Protein AF-A0A920A4L7-F1 (afdb_monomer)

Solvent-accessible surface area (backbone atoms only — not comparable to full-atom values): 12243 Å² total; per-residue (Å²): 136,90,78,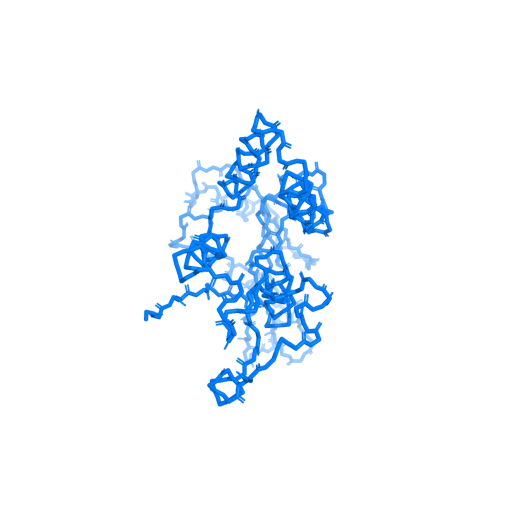86,73,72,91,67,88,44,73,64,62,49,53,52,51,49,52,52,48,27,39,62,50,22,40,82,87,72,52,72,71,58,39,76,70,38,88,64,81,54,69,50,35,78,71,60,29,22,53,36,64,57,66,62,72,37,56,73,66,61,52,49,49,37,50,51,53,54,49,45,46,70,75,75,37,62,72,55,51,52,51,52,33,48,52,52,17,48,52,27,46,77,70,69,37,54,72,60,14,50,52,29,46,54,38,43,52,53,53,50,53,60,49,53,77,68,52,82,51,100,51,79,39,35,32,35,40,33,40,67,48,50,87,80,49,22,35,39,40,37,40,35,27,50,71,44,34,82,67,44,75,48,77,47,81,40,97,50,74,44,63,91,40,54,50,60,54,52,49,53,54,52,50,66,68,51,75,85,55,94,82,76,56,67,37,77,45,65,75,57,93,62,85,65,62,70,62,57,60,40,56,52,50,26,66,78,63,77,47,90,90

pLDDT: mean 79.27, std 13.18, range [36.59, 95.38]

Sequence (213 aa):
MKISIGPYTNARLVRDQIKELQKIFRLRNCSNSTFSNRSRPCIEYQMKRCSAPCVNLISKSDYAEDISAAQRYLTSEKKHIKKILKEKMQRHSELLQFEEADRYKKRLDSIISLEDEASINIHPLDIDIWHGSFEHKTGLAKISVRDGKVRSTKTYLIDSDASSEIDSVFRRAIFHNYLHKSQIPSKILIANKISEKKNYFKKHLKKIFKKKI

Secondary structure (DSSP, 8-state):
--------S-HHHHHHHHHHHHHHTT---S-HHHHHT-SS--HHHHTTS---GGGTSS-HHHHHHHHHHHHHHHTT-HHHHHHHHHHHHHHHHHTT-HHHHHHHHHHHHHHHHHHHHT---SS---EEEEEEE-SSSEEEEEEEEETTEEEEEEEEEESS--TT-HHHHHHHHHHHHHTT-S---SEEEE-S---S-HHHHHHHHHHHHSS--

Nearest PDB structures (foldseek):
  2nrx-assembly2_B  TM=7.009E-01  e=1.177E-02  Thermotoga maritima
  2nrz-assembly2_B  TM=5.440E-01  e=1.771E-02  Thermotoga maritima
  2nrx-assembly1_A  TM=5.596E-01  e=2.237E-02  Thermotoga maritima
  8wwc-assembly1_C  TM=3.570E-01  e=1.402E-02  synthetic construct
  5ovn-assembly1_B  TM=4.091E-01  e=5.226E-01  Feline immunodeficiency virus

Mean predicted aligned error: 14.88 Å

Radius of gyration: 24.19 Å; Cα contacts (8 Å, |Δi|>4): 244; chains: 1; bounding box: 51×39×60 Å

Structure (mmCIF, N/CA/C/O backbone):
data_AF-A0A920A4L7-F1
#
_entry.id   AF-A0A920A4L7-F1
#
loop_
_atom_site.group_PDB
_atom_site.id
_atom_site.type_symbol
_atom_site.label_atom_id
_atom_site.label_alt_id
_atom_site.label_comp_id
_atom_site.label_asym_id
_atom_site.label_entity_id
_atom_site.label_seq_id
_atom_site.pdbx_PDB_ins_code
_atom_site.Cartn_x
_atom_site.Cartn_y
_atom_site.Cartn_z
_atom_site.occupancy
_atom_site.B_iso_or_equiv
_atom_site.auth_seq_id
_atom_site.auth_comp_id
_atom_site.auth_asym_id
_atom_site.auth_atom_id
_atom_site.pdbx_PDB_model_num
ATOM 1 N N . MET A 1 1 ? -14.828 -14.031 -3.197 1.00 36.59 1 MET A N 1
ATOM 2 C CA . MET A 1 1 ? -14.543 -12.957 -4.175 1.00 36.59 1 MET A CA 1
ATOM 3 C C . MET A 1 1 ? -13.030 -12.873 -4.375 1.00 36.59 1 MET A C 1
ATOM 5 O O . MET A 1 1 ? -12.325 -12.628 -3.404 1.00 36.59 1 MET A O 1
ATOM 9 N N . LYS A 1 2 ? -12.511 -13.193 -5.569 1.00 37.19 2 LYS A N 1
ATOM 10 C CA . LYS A 1 2 ? -11.067 -13.169 -5.882 1.00 37.19 2 LYS A CA 1
ATOM 11 C C . LYS A 1 2 ? -10.724 -11.776 -6.415 1.00 37.19 2 LYS A C 1
ATOM 13 O O . LYS A 1 2 ? -11.109 -11.439 -7.527 1.00 37.19 2 LYS A O 1
ATOM 18 N N . ILE A 1 3 ? -10.056 -10.958 -5.608 1.00 49.06 3 ILE A N 1
ATOM 19 C CA . ILE A 1 3 ? -9.563 -9.643 -6.034 1.00 49.06 3 ILE A CA 1
ATOM 20 C C . ILE A 1 3 ? -8.150 -9.851 -6.577 1.00 49.06 3 ILE A C 1
ATOM 22 O O . ILE A 1 3 ? -7.275 -10.322 -5.852 1.00 49.06 3 ILE A O 1
ATOM 26 N N . SER A 1 4 ? -7.938 -9.542 -7.857 1.00 47.41 4 SER A N 1
ATOM 27 C CA . SER A 1 4 ? -6.610 -9.585 -8.470 1.00 47.41 4 SER A CA 1
ATOM 28 C C . SER A 1 4 ? -5.890 -8.278 -8.172 1.00 47.41 4 SER A C 1
ATOM 30 O O . SER A 1 4 ? -6.160 -7.249 -8.789 1.00 47.41 4 SER A O 1
ATOM 32 N N . ILE A 1 5 ? -4.995 -8.313 -7.193 1.00 59.28 5 I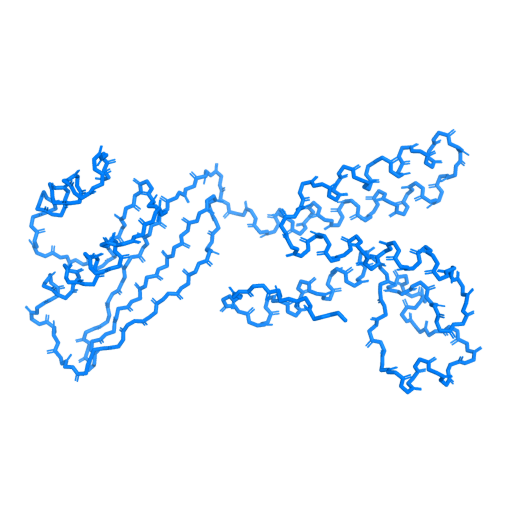LE A N 1
ATOM 33 C CA . ILE A 1 5 ? -4.175 -7.169 -6.813 1.00 59.28 5 ILE A CA 1
ATOM 34 C C . ILE A 1 5 ? -2.908 -7.240 -7.680 1.00 59.28 5 ILE A C 1
ATOM 36 O O . ILE A 1 5 ? -2.243 -8.272 -7.679 1.00 59.28 5 ILE A O 1
ATOM 40 N N . GLY A 1 6 ? -2.685 -6.203 -8.500 1.00 55.50 6 GLY A N 1
ATOM 41 C CA . GLY A 1 6 ? -1.925 -6.225 -9.765 1.00 55.50 6 GLY A CA 1
ATOM 42 C C . GLY A 1 6 ? -0.458 -6.704 -9.745 1.00 55.50 6 GLY A C 1
ATOM 43 O O . GLY A 1 6 ? 0.050 -7.164 -8.728 1.00 55.50 6 GLY A O 1
ATOM 44 N N . PRO A 1 7 ? 0.261 -6.612 -10.885 1.00 50.62 7 PRO A N 1
ATOM 45 C CA . PRO A 1 7 ? 1.624 -7.124 -11.004 1.00 50.62 7 PRO A CA 1
ATOM 46 C C . PRO A 1 7 ? 2.591 -6.269 -10.181 1.00 50.62 7 PRO A C 1
ATOM 48 O O . PRO A 1 7 ? 3.070 -5.224 -10.620 1.00 50.62 7 PRO A O 1
ATOM 51 N N . TYR A 1 8 ? 2.869 -6.715 -8.964 1.00 57.41 8 TYR A N 1
ATOM 52 C CA . TYR A 1 8 ? 3.854 -6.094 -8.098 1.00 57.41 8 TYR A CA 1
ATOM 53 C C . TYR A 1 8 ? 5.264 -6.543 -8.470 1.00 57.41 8 TYR A C 1
ATOM 55 O O . TYR A 1 8 ? 5.531 -7.729 -8.641 1.00 57.41 8 TYR A O 1
ATOM 63 N N . THR A 1 9 ? 6.189 -5.588 -8.542 1.00 49.50 9 THR A N 1
ATOM 64 C CA . THR A 1 9 ? 7.596 -5.837 -8.891 1.00 49.50 9 THR A CA 1
ATOM 65 C C . THR A 1 9 ? 8.370 -6.575 -7.798 1.00 49.50 9 THR A C 1
ATOM 67 O O . THR A 1 9 ? 9.418 -7.148 -8.078 1.00 49.50 9 THR A O 1
ATOM 70 N N . ASN A 1 10 ? 7.876 -6.567 -6.554 1.00 61.69 10 ASN A N 1
ATOM 71 C CA . ASN A 1 10 ? 8.540 -7.181 -5.410 1.00 61.69 10 ASN A CA 1
ATOM 72 C C . ASN A 1 10 ? 7.518 -7.733 -4.403 1.00 61.69 10 ASN A C 1
ATOM 74 O O . ASN A 1 10 ? 6.824 -6.976 -3.724 1.00 61.69 10 ASN A O 1
ATOM 78 N N . ALA A 1 11 ? 7.472 -9.058 -4.251 1.00 68.88 11 ALA A N 1
ATOM 79 C CA . ALA A 1 11 ? 6.551 -9.739 -3.340 1.00 68.88 11 ALA A CA 1
ATOM 80 C C . ALA A 1 11 ? 6.774 -9.412 -1.849 1.00 68.88 11 ALA A C 1
ATOM 82 O O . ALA A 1 11 ? 5.856 -9.583 -1.045 1.00 68.88 11 ALA A O 1
ATOM 83 N N . ARG A 1 12 ? 7.977 -8.975 -1.453 1.00 67.00 12 ARG A N 1
ATOM 84 C CA . ARG A 1 12 ? 8.284 -8.550 -0.078 1.00 67.00 12 ARG A CA 1
ATOM 85 C C . ARG A 1 12 ? 7.623 -7.212 0.231 1.00 67.00 12 ARG A C 1
ATOM 87 O O . ARG A 1 12 ? 6.882 -7.135 1.202 1.00 67.00 12 ARG A O 1
ATOM 94 N N . LEU A 1 13 ? 7.778 -6.232 -0.662 1.00 61.59 13 LEU A N 1
ATOM 95 C CA . LEU A 1 13 ? 7.134 -4.918 -0.529 1.00 61.59 13 LEU A CA 1
ATOM 96 C C . LEU A 1 13 ? 5.609 -5.035 -0.435 1.00 61.59 13 LEU A C 1
ATOM 98 O O . LEU A 1 13 ? 4.983 -4.326 0.344 1.00 61.59 13 LEU A O 1
ATOM 102 N N . VAL A 1 14 ? 5.005 -5.969 -1.175 1.00 71.00 14 VAL A N 1
ATOM 103 C CA . VAL A 1 14 ? 3.560 -6.243 -1.083 1.00 71.00 14 VAL A CA 1
ATOM 104 C C . VAL A 1 14 ? 3.174 -6.779 0.280 1.00 71.00 14 VAL A C 1
ATOM 106 O O . VAL A 1 14 ? 2.202 -6.319 0.869 1.00 71.00 14 VAL A O 1
ATOM 109 N N . ARG A 1 15 ? 3.917 -7.767 0.785 1.00 74.19 15 ARG A N 1
ATOM 110 C CA . ARG A 1 15 ? 3.649 -8.352 2.101 1.00 74.19 15 ARG A CA 1
ATOM 111 C C . ARG A 1 15 ? 3.778 -7.311 3.204 1.00 74.19 15 ARG A C 1
ATOM 113 O O . ARG A 1 15 ? 2.945 -7.300 4.104 1.00 74.19 15 ARG A O 1
ATOM 120 N N . ASP A 1 16 ? 4.765 -6.431 3.103 1.00 72.75 16 ASP A N 1
ATOM 121 C CA . ASP A 1 16 ? 4.965 -5.348 4.061 1.00 72.75 16 ASP A CA 1
ATOM 122 C C . ASP A 1 16 ? 3.820 -4.323 3.967 1.00 72.75 16 ASP A C 1
ATOM 124 O O . ASP A 1 16 ? 3.206 -4.002 4.981 1.00 72.75 16 ASP A O 1
ATOM 128 N N . GLN A 1 17 ? 3.400 -3.932 2.758 1.00 73.31 17 GLN A N 1
ATOM 129 C CA . GLN A 1 17 ? 2.222 -3.074 2.562 1.00 73.31 17 GLN A CA 1
ATOM 130 C C . GLN A 1 17 ? 0.929 -3.697 3.098 1.00 73.31 17 GLN A C 1
ATOM 132 O O . GLN A 1 17 ? 0.138 -3.013 3.742 1.00 73.31 17 GLN A O 1
ATOM 137 N N . ILE A 1 18 ? 0.706 -4.994 2.870 1.00 81.75 18 ILE A N 1
ATOM 138 C CA . ILE A 1 18 ? -0.454 -5.711 3.413 1.00 81.75 18 ILE A CA 1
ATOM 139 C C . ILE A 1 18 ? -0.413 -5.699 4.942 1.00 81.75 18 ILE A C 1
ATOM 141 O O . ILE A 1 18 ? -1.444 -5.451 5.563 1.00 81.75 18 ILE A O 1
ATOM 145 N N . LYS A 1 19 ? 0.754 -5.929 5.555 1.00 82.44 19 LYS A N 1
ATOM 146 C CA . LYS A 1 19 ? 0.906 -5.873 7.015 1.00 82.44 19 LYS A CA 1
ATOM 147 C C . LYS A 1 19 ? 0.589 -4.488 7.566 1.00 82.44 19 LYS A C 1
ATOM 149 O O . LYS A 1 19 ? -0.100 -4.398 8.578 1.00 82.44 19 LYS A O 1
ATOM 154 N N . GLU A 1 20 ? 1.048 -3.420 6.922 1.00 79.81 20 GLU A N 1
ATOM 155 C CA . GLU A 1 20 ? 0.720 -2.064 7.371 1.00 79.81 20 GLU A CA 1
ATOM 156 C C . GLU A 1 20 ? -0.768 -1.754 7.213 1.00 79.81 20 GLU A C 1
ATOM 158 O O . GLU A 1 20 ? -1.398 -1.243 8.138 1.00 79.81 20 GLU A O 1
ATOM 163 N N . LEU A 1 21 ? -1.380 -2.164 6.100 1.00 82.00 21 LEU A N 1
ATOM 164 C CA . LEU A 1 21 ? -2.822 -2.014 5.908 1.00 82.00 21 LEU A CA 1
ATOM 165 C C . LEU A 1 21 ? -3.626 -2.797 6.941 1.00 82.00 21 LEU A C 1
ATOM 167 O O . LEU A 1 21 ? -4.611 -2.282 7.464 1.00 82.00 21 LEU A O 1
ATOM 171 N N . GLN A 1 22 ? -3.192 -4.007 7.287 1.00 87.50 22 GLN A N 1
ATOM 172 C CA . GLN A 1 22 ? -3.815 -4.783 8.354 1.00 87.50 22 GLN A CA 1
ATOM 173 C C . GLN A 1 22 ? -3.785 -4.032 9.685 1.00 87.50 22 GLN A C 1
ATOM 175 O O . GLN A 1 22 ? -4.795 -4.035 10.378 1.00 87.50 22 GLN A O 1
ATOM 180 N N . LYS A 1 23 ? -2.696 -3.328 10.023 1.00 85.38 23 LYS A N 1
ATOM 181 C CA . LYS A 1 23 ? -2.641 -2.505 11.243 1.00 85.38 23 LYS A CA 1
ATOM 182 C C . LYS A 1 23 ? -3.568 -1.294 11.159 1.00 85.38 23 LYS A C 1
ATOM 184 O O . LYS A 1 23 ? -4.325 -1.046 12.095 1.00 85.38 23 LYS A O 1
ATOM 189 N N . ILE A 1 24 ? -3.533 -0.564 10.043 1.00 85.19 24 ILE A N 1
ATOM 190 C CA . ILE A 1 24 ? -4.331 0.654 9.834 1.00 85.19 24 ILE A CA 1
ATOM 191 C C . ILE A 1 24 ? -5.826 0.335 9.930 1.00 85.19 24 ILE A C 1
ATOM 193 O O . ILE A 1 24 ? -6.550 0.969 10.696 1.00 85.19 24 ILE A O 1
ATOM 197 N N . PHE A 1 25 ? -6.281 -0.689 9.209 1.00 88.62 25 PHE A N 1
ATOM 198 C CA . PHE A 1 25 ? -7.682 -1.119 9.185 1.00 88.62 25 PHE A CA 1
ATOM 199 C C . PHE A 1 25 ? -8.030 -2.128 10.284 1.00 88.62 25 PHE A C 1
ATOM 201 O O . PHE A 1 25 ? -9.148 -2.626 10.328 1.00 88.62 25 PHE A O 1
ATOM 208 N N . ARG A 1 26 ? -7.080 -2.443 11.174 1.00 92.00 26 ARG A N 1
ATOM 209 C CA . ARG A 1 26 ? -7.221 -3.432 12.255 1.00 92.00 26 ARG A CA 1
ATOM 210 C C . ARG A 1 26 ? -7.821 -4.764 11.787 1.00 92.00 26 ARG A C 1
ATOM 212 O O . ARG A 1 26 ? -8.685 -5.361 12.440 1.00 92.00 26 ARG A O 1
ATOM 219 N N . LEU A 1 27 ? -7.365 -5.228 10.630 1.00 93.56 27 LEU A N 1
ATOM 220 C CA . LEU A 1 27 ? -7.815 -6.471 10.024 1.00 93.56 27 LEU A CA 1
ATOM 221 C C . LEU A 1 27 ? -7.109 -7.662 10.659 1.00 93.56 27 LEU A C 1
ATOM 223 O O . LEU A 1 27 ? -5.973 -7.587 11.120 1.00 93.56 27 LEU A O 1
ATOM 227 N N . ARG A 1 28 ? -7.788 -8.806 10.653 1.00 92.88 28 ARG A N 1
ATOM 228 C CA . ARG A 1 28 ? -7.251 -10.022 11.246 1.00 92.88 28 ARG A CA 1
ATOM 229 C C . ARG A 1 28 ? -6.171 -10.605 10.330 1.00 92.88 28 ARG A C 1
ATOM 231 O O . ARG A 1 28 ? -6.311 -10.599 9.107 1.00 92.88 28 ARG A O 1
ATOM 238 N N . ASN A 1 29 ? -5.155 -11.199 10.938 1.00 91.00 29 ASN A N 1
ATOM 239 C CA . ASN A 1 29 ? -4.108 -11.980 10.276 1.00 91.00 29 ASN A CA 1
ATOM 240 C C . ASN A 1 29 ? -4.116 -13.462 10.712 1.00 91.00 29 ASN A C 1
ATOM 242 O O . ASN A 1 29 ? -3.284 -14.241 10.255 1.00 91.00 29 ASN A O 1
ATOM 246 N N . CYS A 1 30 ? -5.046 -13.860 11.590 1.00 92.44 30 CYS A N 1
ATOM 247 C CA . CYS A 1 30 ? -5.143 -15.220 12.111 1.00 92.44 30 CYS A CA 1
ATOM 248 C C . CYS A 1 30 ? -5.752 -16.206 11.099 1.00 92.44 30 CYS A C 1
ATOM 250 O O . CYS A 1 30 ? -6.555 -15.837 10.235 1.00 92.44 30 CYS A O 1
ATOM 252 N N . SER A 1 31 ? -5.385 -17.486 11.231 1.00 93.12 31 SER A N 1
ATOM 253 C CA . SER A 1 31 ? -5.955 -18.572 10.429 1.00 93.12 31 SER A CA 1
ATOM 254 C C . SER A 1 31 ? -7.438 -18.789 10.747 1.00 93.12 31 SER A C 1
ATOM 256 O O . SER A 1 31 ? -7.908 -18.453 11.835 1.00 93.12 31 SER A O 1
ATOM 258 N N . ASN A 1 32 ? -8.181 -19.400 9.818 1.00 92.56 32 ASN A N 1
ATOM 259 C CA . ASN A 1 32 ? -9.598 -19.724 10.030 1.00 92.56 32 ASN A CA 1
ATOM 260 C C . ASN A 1 32 ? -9.818 -20.619 11.258 1.00 92.56 32 ASN A C 1
ATOM 262 O O . ASN A 1 32 ? -10.743 -20.361 12.020 1.00 92.56 32 ASN A O 1
ATOM 266 N N . SER A 1 33 ? -8.942 -21.605 11.482 1.00 93.06 33 SER A N 1
ATOM 267 C CA . SER A 1 33 ? -9.015 -22.493 12.649 1.00 93.06 33 SER A CA 1
ATOM 268 C C . SER A 1 33 ? -8.778 -21.749 13.961 1.00 93.06 33 SER A C 1
ATOM 270 O O . SER A 1 33 ? -9.473 -21.967 14.947 1.00 93.06 33 SER A O 1
ATOM 272 N N . THR A 1 34 ? -7.824 -20.814 13.977 1.00 92.12 34 THR A N 1
ATOM 273 C CA . THR A 1 34 ? -7.615 -19.967 15.154 1.00 92.12 34 THR A CA 1
ATOM 274 C C . THR A 1 34 ? -8.800 -19.034 15.352 1.00 92.12 34 THR A C 1
ATOM 276 O O . THR A 1 34 ? -9.206 -18.822 16.481 1.00 92.12 34 THR A O 1
ATOM 279 N N . PHE A 1 35 ? -9.373 -18.477 14.287 1.00 93.00 35 PHE A N 1
ATOM 280 C CA . PHE A 1 35 ? -10.526 -17.588 14.389 1.00 93.00 35 PHE A CA 1
ATOM 281 C C . PHE A 1 35 ? -11.751 -18.279 15.000 1.00 93.00 35 PHE A C 1
ATOM 283 O O . PHE A 1 35 ? -12.360 -17.701 15.893 1.00 93.00 35 PHE A O 1
ATOM 290 N N . SER A 1 36 ? -12.091 -19.493 14.551 1.00 92.38 36 SER A N 1
ATOM 291 C CA . SER A 1 36 ? -13.270 -20.227 15.032 1.00 92.38 36 SER A CA 1
ATOM 292 C C . SER A 1 36 ? -13.153 -20.675 16.487 1.00 92.38 36 SER A C 1
ATOM 294 O O . SER A 1 36 ? -14.157 -20.766 17.180 1.00 92.38 36 SER A O 1
ATOM 296 N N . ASN A 1 37 ? -11.931 -20.934 16.957 1.00 93.00 37 ASN A N 1
ATOM 297 C CA . ASN A 1 37 ? -11.689 -21.545 18.265 1.00 93.00 37 ASN A CA 1
ATOM 298 C C . ASN A 1 37 ? -11.341 -20.518 19.359 1.00 93.00 37 ASN A C 1
ATOM 300 O O . ASN A 1 37 ? -10.903 -20.890 20.449 1.00 93.00 37 ASN A O 1
ATOM 304 N N . ARG A 1 38 ? -11.466 -19.213 19.086 1.00 91.12 38 ARG A N 1
ATOM 305 C CA . ARG A 1 38 ? -11.118 -18.159 20.053 1.00 91.12 38 ARG A CA 1
ATOM 306 C C . ARG A 1 38 ? -12.300 -17.827 20.950 1.00 91.12 38 ARG A C 1
ATOM 308 O O . ARG A 1 38 ? -13.329 -17.371 20.482 1.00 91.12 38 ARG A O 1
ATOM 315 N N . SER A 1 39 ? -12.079 -17.952 22.254 1.00 92.88 39 SER A N 1
ATOM 316 C CA . SER A 1 39 ? -13.015 -17.528 23.302 1.00 92.88 39 SER A CA 1
ATOM 317 C C . SER A 1 39 ? -12.648 -16.193 23.960 1.00 92.88 39 SER A C 1
ATOM 319 O O . SER A 1 39 ? -13.456 -15.620 24.680 1.00 92.88 39 SER A O 1
ATOM 321 N N . ARG A 1 40 ? -11.430 -15.680 23.729 1.00 94.31 40 ARG A N 1
ATOM 322 C CA . ARG A 1 40 ? -10.941 -14.406 24.283 1.00 94.31 40 ARG A CA 1
ATOM 323 C C . ARG A 1 40 ? -10.109 -13.614 23.260 1.00 94.31 40 ARG A C 1
ATOM 325 O O . ARG A 1 40 ? -9.478 -14.244 22.396 1.00 94.31 40 ARG A O 1
ATOM 332 N N . PRO A 1 41 ? -10.067 -12.267 23.347 1.00 93.00 41 PRO A N 1
ATOM 333 C CA . PRO A 1 41 ? -9.229 -11.437 22.483 1.00 93.00 41 PRO A CA 1
ATOM 334 C C . PRO A 1 41 ? -7.755 -11.848 22.554 1.00 93.00 41 PRO A C 1
ATOM 336 O O . PRO A 1 41 ? -7.258 -12.259 23.601 1.00 93.00 41 PRO A O 1
ATOM 339 N N . CYS A 1 42 ? -7.048 -11.755 21.429 1.00 94.19 42 CYS A N 1
ATOM 340 C CA . CYS A 1 42 ? -5.623 -12.079 21.356 1.00 94.19 42 CYS A CA 1
ATOM 341 C C . CYS A 1 42 ? -4.739 -10.832 21.502 1.00 94.19 42 CYS A C 1
ATOM 343 O O . CYS A 1 42 ? -5.228 -9.702 21.519 1.00 94.19 42 CYS A O 1
ATOM 345 N N . ILE A 1 43 ? -3.423 -11.044 21.540 1.00 94.12 43 ILE A N 1
ATOM 346 C CA . ILE A 1 43 ? -2.428 -9.973 21.667 1.00 94.12 43 ILE A CA 1
ATOM 347 C C . ILE A 1 43 ? -2.532 -8.925 20.547 1.00 94.12 43 ILE A C 1
ATOM 349 O O . ILE A 1 43 ? -2.341 -7.742 20.797 1.00 94.12 43 ILE A O 1
ATOM 353 N N . GLU A 1 44 ? -2.926 -9.316 19.330 1.00 93.50 44 GLU A N 1
ATOM 354 C CA . GLU A 1 44 ? -3.129 -8.373 18.218 1.00 93.50 44 GLU A CA 1
ATOM 355 C C . GLU A 1 44 ? -4.221 -7.339 18.531 1.00 93.50 44 GLU A C 1
ATOM 357 O O . GLU A 1 44 ? -4.101 -6.179 18.143 1.00 93.50 44 GLU A O 1
ATOM 362 N N . TYR A 1 45 ? -5.272 -7.721 19.267 1.00 94.00 45 TYR A N 1
ATOM 363 C CA . TYR A 1 45 ? -6.291 -6.772 19.727 1.00 94.00 45 TYR A CA 1
ATOM 364 C C . TYR A 1 45 ? -5.732 -5.814 20.779 1.00 94.00 45 TYR A C 1
ATOM 366 O O . TYR A 1 45 ? -5.898 -4.602 20.660 1.00 94.00 45 TYR A O 1
ATOM 374 N N . GLN A 1 46 ? -5.002 -6.341 21.764 1.00 91.50 46 GLN A N 1
ATOM 375 C CA . GLN A 1 46 ? -4.385 -5.540 22.827 1.00 91.50 46 GLN A CA 1
ATOM 376 C C . GLN A 1 46 ? -3.369 -4.532 22.268 1.00 91.50 46 GLN A C 1
ATOM 378 O O . GLN A 1 46 ? -3.317 -3.386 22.702 1.00 91.50 46 GLN A O 1
ATOM 383 N N . MET A 1 47 ? -2.631 -4.924 21.228 1.00 90.88 47 MET A N 1
ATOM 384 C CA . MET A 1 47 ? -1.721 -4.052 20.480 1.00 90.88 47 MET A CA 1
ATOM 385 C C . MET A 1 47 ? -2.433 -3.119 19.483 1.00 90.88 47 MET A C 1
ATOM 387 O O . MET A 1 47 ? -1.765 -2.432 18.711 1.00 90.88 47 MET A O 1
ATOM 391 N N . LYS A 1 48 ? -3.773 -3.091 19.460 1.00 87.44 48 LYS A N 1
ATOM 392 C CA . LYS A 1 48 ? -4.609 -2.281 18.553 1.00 87.44 48 LYS A CA 1
ATOM 393 C C . LYS A 1 48 ? -4.391 -2.571 17.057 1.00 87.44 48 LYS A C 1
ATOM 395 O O . LYS A 1 48 ? -4.614 -1.690 16.228 1.00 87.44 48 LYS A O 1
ATOM 400 N N . ARG A 1 49 ? -3.994 -3.800 16.708 1.00 88.62 49 ARG A N 1
ATOM 401 C CA . ARG A 1 49 ? -3.753 -4.287 15.332 1.00 88.62 49 ARG A CA 1
ATOM 402 C C . ARG A 1 49 ? -4.898 -5.121 14.759 1.00 88.62 49 ARG A C 1
ATOM 404 O O . ARG A 1 49 ? -4.925 -5.360 13.561 1.00 88.62 49 ARG A O 1
ATOM 411 N N . CYS A 1 50 ? -5.846 -5.548 15.587 1.00 94.38 50 CYS A N 1
ATOM 412 C CA . CYS A 1 50 ? -7.041 -6.278 15.171 1.00 94.38 50 CYS A CA 1
ATOM 413 C C . CYS A 1 50 ? -8.257 -5.768 15.951 1.00 94.38 50 CYS A C 1
ATOM 415 O O . CYS A 1 50 ? -8.143 -5.541 17.150 1.00 94.38 50 CYS A O 1
ATOM 417 N N . SER A 1 51 ? -9.423 -5.635 15.317 1.00 94.56 51 SER A N 1
ATOM 418 C CA . SER A 1 51 ? -10.678 -5.239 15.990 1.00 94.56 51 SER A CA 1
ATOM 419 C C . SER A 1 51 ? -11.391 -6.404 16.704 1.00 94.56 51 SER A C 1
ATOM 421 O O . SER A 1 51 ? -12.545 -6.283 17.089 1.00 94.56 51 SER A O 1
ATOM 423 N N . ALA A 1 52 ? -10.719 -7.550 16.864 1.00 95.12 52 ALA A N 1
ATOM 424 C CA . ALA A 1 52 ? -11.233 -8.762 17.515 1.00 95.12 52 ALA A CA 1
ATOM 425 C C . ALA A 1 52 ? -12.630 -9.248 17.039 1.00 95.12 52 ALA A C 1
ATOM 427 O O . ALA A 1 52 ? -13.483 -9.585 17.865 1.00 95.12 52 ALA A O 1
ATOM 428 N N . PRO A 1 53 ? -12.858 -9.408 15.717 1.00 94.81 53 PRO A N 1
ATOM 429 C CA . PRO A 1 53 ? -14.108 -9.975 15.198 1.00 94.81 53 PRO A CA 1
ATOM 430 C C . PRO A 1 53 ? -14.343 -11.431 15.632 1.00 94.81 53 PRO A C 1
ATOM 432 O O . PRO A 1 53 ? -15.475 -11.894 15.615 1.00 94.81 53 PRO A O 1
ATOM 435 N N . CYS A 1 54 ? -13.295 -12.163 16.034 1.00 94.06 54 CYS A N 1
ATOM 436 C CA . CYS A 1 54 ? -13.407 -13.551 16.501 1.00 94.06 54 CYS A CA 1
ATOM 437 C C . CYS A 1 54 ? -14.194 -13.705 17.808 1.00 94.06 54 CYS A C 1
ATOM 439 O O . CYS A 1 54 ? -14.659 -14.796 18.106 1.00 94.06 54 CYS A O 1
ATOM 441 N N . VAL A 1 55 ? -14.333 -12.628 18.578 1.00 95.00 55 VAL A N 1
ATOM 442 C CA . VAL A 1 55 ? -15.068 -12.599 19.849 1.00 95.00 55 VAL A CA 1
ATOM 443 C C . VAL A 1 55 ? -16.117 -11.482 19.860 1.00 95.00 55 VAL A C 1
ATOM 445 O O . VAL A 1 55 ? -16.505 -11.006 20.918 1.00 95.00 55 VAL A O 1
ATOM 448 N N . ASN A 1 56 ? -16.567 -11.053 18.673 1.00 93.62 56 ASN A N 1
ATOM 449 C CA . ASN A 1 56 ? -17.642 -10.072 18.473 1.00 93.62 56 ASN A CA 1
ATOM 450 C C . ASN A 1 56 ? -17.433 -8.699 19.151 1.00 93.62 56 ASN A C 1
ATOM 452 O O . ASN A 1 56 ? -18.406 -8.012 19.443 1.00 93.62 56 ASN A O 1
ATOM 456 N N . LEU A 1 57 ? -16.184 -8.260 19.358 1.00 93.19 57 LEU A N 1
ATOM 457 C CA . LEU A 1 57 ? -15.895 -6.904 19.864 1.00 93.19 57 LEU A CA 1
ATOM 458 C C . LEU A 1 57 ? -16.069 -5.798 18.806 1.00 93.19 57 LEU A C 1
ATOM 460 O O . LEU A 1 57 ? -15.969 -4.616 19.119 1.00 93.19 57 LEU A O 1
ATOM 464 N N . ILE A 1 58 ? -16.328 -6.182 17.559 1.00 92.69 58 ILE A N 1
ATOM 465 C CA . ILE A 1 58 ? -16.730 -5.309 16.459 1.00 92.69 58 ILE A CA 1
ATOM 466 C C . ILE A 1 58 ? -17.920 -5.956 15.752 1.00 92.69 58 ILE A C 1
ATOM 468 O O . ILE A 1 58 ? -17.986 -7.186 15.641 1.00 92.69 58 ILE A O 1
ATOM 472 N N . SER A 1 59 ? -18.854 -5.142 15.265 1.00 93.38 59 SER A N 1
ATOM 473 C CA . SER A 1 59 ? -19.985 -5.645 14.493 1.00 93.38 59 SER A CA 1
ATOM 474 C C . SER A 1 59 ? -19.522 -6.208 13.141 1.00 93.38 59 SER A C 1
ATOM 476 O O . SER A 1 59 ? -18.494 -5.814 12.580 1.00 93.38 59 SER A O 1
ATOM 478 N N . LYS A 1 60 ? -20.294 -7.146 12.581 1.00 92.31 60 LYS A N 1
ATOM 479 C CA . LYS A 1 60 ? -19.999 -7.699 11.249 1.00 92.31 60 LYS A CA 1
ATOM 480 C C . LYS A 1 60 ? -20.056 -6.626 10.159 1.00 92.31 60 LYS A C 1
ATOM 482 O O . LYS A 1 60 ? -19.265 -6.701 9.222 1.00 92.31 60 LYS A O 1
ATOM 487 N N . SER A 1 61 ? -20.965 -5.655 10.279 1.00 92.12 61 SER A N 1
ATOM 488 C CA . SER A 1 61 ? -21.104 -4.546 9.330 1.00 92.12 61 SER A CA 1
ATOM 489 C C . SER A 1 61 ? -19.887 -3.630 9.364 1.00 92.12 61 SER A C 1
ATOM 491 O O . SER A 1 61 ? -19.278 -3.408 8.321 1.00 92.12 61 SER A O 1
ATOM 493 N N . ASP A 1 62 ? -19.460 -3.194 10.550 1.00 87.12 62 ASP A N 1
ATOM 494 C CA . ASP A 1 62 ? -18.322 -2.275 10.685 1.00 87.12 62 ASP A CA 1
ATOM 495 C C . ASP A 1 62 ? -17.023 -2.950 10.239 1.00 87.12 62 ASP A C 1
ATOM 497 O O . ASP A 1 62 ? -16.194 -2.360 9.546 1.00 87.12 62 ASP A O 1
ATOM 501 N N . TYR A 1 63 ? -16.864 -4.237 10.562 1.00 93.75 63 TYR A N 1
ATOM 502 C CA . TYR A 1 63 ? -15.711 -5.001 10.105 1.00 93.75 63 TYR A CA 1
ATOM 503 C C . TYR A 1 63 ? -15.699 -5.195 8.581 1.00 93.75 63 TYR A C 1
ATOM 505 O O . TYR A 1 63 ? -14.639 -5.151 7.953 1.00 93.75 63 TYR A O 1
ATOM 513 N N . ALA A 1 64 ? -16.867 -5.395 7.962 1.00 91.38 64 ALA A N 1
ATOM 514 C CA . ALA A 1 64 ? -16.988 -5.470 6.509 1.00 91.38 64 ALA A CA 1
ATOM 515 C C . ALA A 1 64 ? -16.667 -4.124 5.838 1.00 91.38 64 ALA A C 1
ATOM 517 O O . ALA A 1 64 ? -16.027 -4.114 4.782 1.00 91.38 64 ALA A O 1
ATOM 518 N N . GLU A 1 65 ? -17.034 -2.998 6.457 1.00 89.12 65 GLU A N 1
ATOM 519 C CA . GLU A 1 65 ? -16.612 -1.671 6.002 1.00 89.12 65 GLU A CA 1
ATOM 520 C C . GLU A 1 65 ? -15.091 -1.505 6.045 1.00 89.12 65 GLU A C 1
ATOM 522 O O . GLU A 1 65 ? -14.509 -1.054 5.056 1.00 89.12 65 GLU A O 1
ATOM 527 N N . ASP A 1 66 ? -14.438 -1.900 7.145 1.00 89.38 66 ASP A N 1
ATOM 528 C CA . ASP A 1 66 ? -12.976 -1.852 7.281 1.00 89.38 66 ASP A CA 1
ATOM 529 C C . ASP A 1 66 ? -12.287 -2.717 6.199 1.00 89.38 66 ASP A C 1
ATOM 531 O O . ASP A 1 66 ? -11.312 -2.283 5.576 1.00 89.38 66 ASP A O 1
ATOM 535 N N . ILE A 1 67 ? -12.824 -3.909 5.895 1.00 90.44 67 ILE A N 1
ATOM 536 C CA . ILE A 1 67 ? -12.337 -4.759 4.790 1.00 90.44 67 ILE A CA 1
ATOM 537 C C . ILE A 1 67 ? -12.511 -4.057 3.440 1.00 90.44 67 ILE A C 1
ATOM 539 O O . ILE A 1 67 ? -11.575 -4.018 2.638 1.00 90.44 67 ILE A O 1
ATOM 543 N N . SER A 1 68 ? -13.698 -3.511 3.172 1.00 86.31 68 SER A N 1
ATOM 544 C CA . SER A 1 68 ? -14.006 -2.825 1.914 1.00 86.31 68 SER A CA 1
ATOM 545 C C . SER A 1 68 ? -13.095 -1.611 1.706 1.00 86.31 68 SER A C 1
ATOM 547 O O . SER A 1 68 ? -12.566 -1.395 0.615 1.00 86.31 68 SER A O 1
ATOM 549 N N . ALA A 1 69 ? -12.836 -0.855 2.772 1.00 82.00 69 ALA A N 1
ATOM 550 C CA . ALA A 1 69 ? -11.924 0.278 2.774 1.00 82.00 69 ALA A CA 1
ATOM 551 C C . ALA A 1 69 ? -10.475 -0.137 2.459 1.00 82.00 69 ALA A C 1
ATOM 553 O O . ALA A 1 69 ? -9.828 0.489 1.613 1.00 82.00 69 ALA A O 1
ATOM 554 N N . ALA A 1 70 ? -9.990 -1.228 3.058 1.00 84.19 70 ALA A N 1
ATOM 555 C CA . ALA A 1 70 ? -8.668 -1.777 2.761 1.00 84.19 70 ALA A CA 1
ATOM 556 C C . ALA A 1 70 ? -8.549 -2.282 1.313 1.00 84.19 70 ALA A C 1
ATOM 558 O O . ALA A 1 70 ? -7.521 -2.086 0.663 1.00 84.19 70 ALA A O 1
ATOM 559 N N . GLN A 1 71 ? -9.608 -2.896 0.777 1.00 81.25 71 GLN A N 1
ATOM 560 C CA . GLN A 1 71 ? -9.657 -3.341 -0.617 1.00 81.25 71 GLN A CA 1
ATOM 561 C C . GLN A 1 71 ? -9.603 -2.157 -1.589 1.00 81.25 71 GLN A C 1
ATOM 563 O O . GLN A 1 71 ? -8.764 -2.165 -2.489 1.00 81.25 71 GLN A O 1
ATOM 568 N N . ARG A 1 72 ? -10.414 -1.111 -1.367 1.00 76.75 72 ARG A N 1
ATOM 569 C CA . ARG A 1 72 ? -10.396 0.121 -2.181 1.00 76.75 72 ARG A CA 1
ATOM 570 C C . ARG A 1 72 ? -9.018 0.784 -2.207 1.00 76.75 72 ARG A C 1
ATOM 572 O O . ARG A 1 72 ? -8.574 1.261 -3.253 1.00 76.75 72 ARG A O 1
ATOM 579 N N . TYR A 1 73 ? -8.305 0.769 -1.079 1.00 75.06 73 TYR A N 1
ATOM 580 C CA . TYR A 1 73 ? -6.940 1.293 -1.016 1.00 75.06 73 TYR A CA 1
ATOM 581 C C . TYR A 1 73 ? -5.981 0.556 -1.964 1.00 75.06 73 TYR A C 1
ATOM 583 O O . TYR A 1 73 ? -5.157 1.181 -2.638 1.00 75.06 73 TYR A O 1
ATOM 591 N N . LEU A 1 74 ? -6.102 -0.771 -2.042 1.00 71.69 74 LEU A N 1
ATOM 592 C CA . LEU A 1 74 ? -5.252 -1.621 -2.875 1.00 71.69 74 LEU A CA 1
ATOM 593 C C . LEU A 1 74 ? -5.592 -1.525 -4.371 1.00 71.69 74 LEU A C 1
ATOM 595 O O . LEU A 1 74 ? -4.703 -1.709 -5.201 1.00 71.69 74 LEU A O 1
ATOM 599 N N . THR A 1 75 ? -6.838 -1.203 -4.732 1.00 68.62 75 THR A N 1
ATOM 600 C CA . THR A 1 75 ? -7.326 -1.219 -6.125 1.00 68.62 75 THR A CA 1
ATOM 601 C C . THR A 1 75 ? -7.274 0.127 -6.856 1.00 68.62 75 THR A C 1
ATOM 603 O O . THR A 1 75 ? -7.832 0.233 -7.941 1.00 68.62 75 THR A O 1
ATOM 606 N N . SER A 1 76 ? -6.502 1.104 -6.361 1.00 59.50 76 SER A N 1
ATOM 607 C CA . SER A 1 76 ? -6.187 2.404 -7.011 1.00 59.50 76 SER A CA 1
ATOM 608 C C . SER A 1 76 ? -6.996 3.634 -6.576 1.00 59.50 76 SER A C 1
ATOM 610 O O . SER A 1 76 ? -6.954 4.655 -7.257 1.00 59.50 76 SER A O 1
ATOM 612 N N . GLU A 1 77 ? -7.597 3.626 -5.384 1.00 56.72 77 GLU A N 1
ATOM 613 C CA . GLU A 1 77 ? -8.253 4.811 -4.802 1.00 56.72 77 GLU A CA 1
ATOM 614 C C . GLU A 1 77 ? -7.533 5.368 -3.557 1.00 56.72 77 GLU A C 1
ATOM 616 O O . GLU A 1 77 ? -8.149 5.788 -2.575 1.00 56.72 77 GLU A O 1
ATOM 621 N N . LYS A 1 78 ? -6.195 5.437 -3.585 1.00 61.25 78 LYS A N 1
ATOM 622 C CA . LYS A 1 78 ? -5.390 5.965 -2.460 1.00 61.25 78 LYS A CA 1
ATOM 623 C C . LYS A 1 78 ? -5.788 7.384 -2.025 1.00 61.25 78 LYS A C 1
ATOM 625 O O . LYS A 1 78 ? -5.738 7.713 -0.844 1.00 61.25 78 LYS A O 1
ATOM 630 N N . LYS A 1 79 ? -6.235 8.228 -2.964 1.00 58.94 79 LYS A N 1
ATOM 631 C CA . LYS A 1 79 ? -6.744 9.576 -2.651 1.00 58.94 79 LYS A CA 1
ATOM 632 C C . LYS A 1 79 ? -8.116 9.547 -1.964 1.00 58.94 79 LYS A C 1
ATOM 634 O O . LYS A 1 79 ? -8.382 10.403 -1.126 1.00 58.94 79 LYS A O 1
ATOM 639 N N . HIS A 1 80 ? -8.964 8.568 -2.282 1.00 66.81 80 HIS A N 1
ATOM 640 C CA . HIS A 1 80 ? -10.323 8.476 -1.746 1.00 66.81 80 HIS A CA 1
ATOM 641 C C . HIS A 1 80 ? -10.323 8.064 -0.271 1.00 66.81 80 HIS A C 1
ATOM 643 O O . HIS A 1 80 ? -11.073 8.625 0.524 1.00 66.81 80 HIS A O 1
ATOM 649 N N . ILE A 1 81 ? -9.418 7.165 0.135 1.00 72.94 81 ILE A N 1
ATOM 650 C CA . ILE A 1 81 ? -9.396 6.700 1.526 1.00 72.94 81 ILE A CA 1
ATOM 651 C C . ILE A 1 81 ? -9.035 7.803 2.522 1.00 72.94 81 ILE A C 1
ATOM 653 O O . ILE A 1 81 ? -9.601 7.858 3.608 1.00 72.94 81 ILE A O 1
ATOM 657 N N . LYS A 1 82 ? -8.117 8.704 2.146 1.00 78.19 82 LYS A N 1
ATOM 658 C CA . LYS A 1 82 ? -7.700 9.817 3.007 1.00 78.19 82 LYS A CA 1
ATOM 659 C C . LYS A 1 82 ? -8.871 10.759 3.257 1.00 78.19 82 LYS A C 1
ATOM 661 O O . LYS A 1 82 ? -9.059 11.214 4.379 1.00 78.19 82 LYS A O 1
ATOM 666 N N . LYS A 1 83 ? -9.685 10.985 2.220 1.00 79.44 83 LYS A N 1
ATOM 667 C CA . LYS A 1 83 ? -10.929 11.748 2.321 1.00 79.44 83 LYS A CA 1
ATOM 668 C C . LYS A 1 83 ? -11.914 11.065 3.275 1.00 79.44 83 LYS A C 1
ATOM 670 O O . LYS A 1 83 ? -12.330 11.706 4.229 1.00 79.44 83 LYS A O 1
ATOM 675 N N . ILE A 1 84 ? -12.174 9.765 3.106 1.00 80.56 84 ILE A N 1
ATOM 67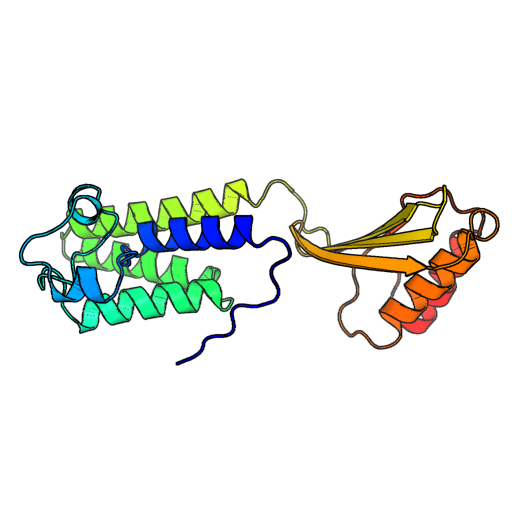6 C CA . ILE A 1 84 ? -13.077 9.003 3.992 1.00 80.56 84 ILE A CA 1
ATOM 677 C C . ILE A 1 84 ? -12.604 9.038 5.452 1.00 80.56 84 ILE A C 1
ATOM 679 O O . ILE A 1 84 ? -13.401 9.273 6.353 1.00 80.56 84 ILE A O 1
ATOM 683 N N . LEU A 1 85 ? -11.314 8.804 5.716 1.00 83.94 85 LEU A N 1
ATOM 684 C CA . LEU A 1 85 ? -10.779 8.815 7.083 1.00 83.94 85 LEU A CA 1
ATOM 685 C C . LEU A 1 85 ? -10.862 10.205 7.715 1.00 83.94 85 LEU A C 1
ATOM 687 O O . LEU A 1 85 ? -11.191 10.312 8.894 1.00 83.94 85 LEU A O 1
ATOM 691 N N . LYS A 1 86 ? 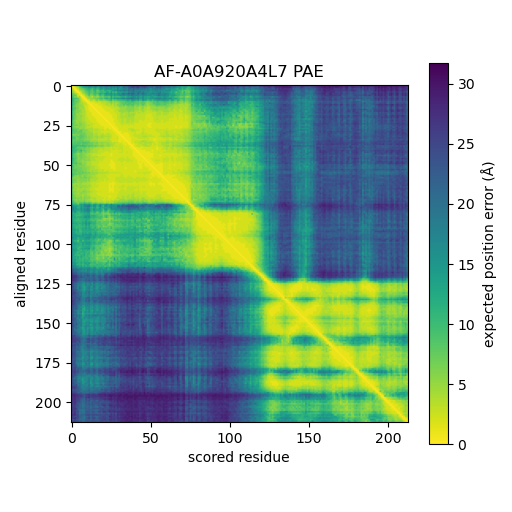-10.612 11.261 6.933 1.00 88.81 86 LYS A N 1
ATOM 692 C CA . LYS A 1 86 ? -10.774 12.647 7.378 1.00 88.81 86 LYS A CA 1
ATOM 693 C C . LYS A 1 86 ? -12.237 12.973 7.684 1.00 88.81 86 LYS A C 1
ATOM 695 O O . LYS A 1 86 ? -12.503 13.565 8.722 1.00 88.81 86 LYS A O 1
ATOM 700 N N . GLU A 1 87 ? -13.168 12.545 6.835 1.00 88.50 87 GLU A N 1
ATOM 701 C CA . GLU A 1 87 ? -14.611 12.713 7.049 1.00 88.50 87 GLU A CA 1
ATOM 702 C C . GLU A 1 87 ? -15.086 11.955 8.297 1.00 88.50 87 GLU A C 1
ATOM 704 O O . GLU A 1 87 ? -15.779 12.533 9.129 1.00 88.50 87 GLU A O 1
ATOM 709 N N . LYS A 1 88 ? -14.658 10.697 8.492 1.00 84.81 88 LYS A N 1
ATOM 710 C CA . LYS A 1 88 ? -14.962 9.926 9.712 1.00 84.81 88 LYS A CA 1
ATOM 711 C C . LYS A 1 88 ? -14.381 10.609 10.957 1.00 84.81 88 LYS A C 1
ATOM 713 O O . LYS A 1 88 ? -15.094 10.779 11.940 1.00 84.81 88 LYS A O 1
ATOM 718 N N . MET A 1 89 ? -13.125 11.060 10.908 1.00 93.44 89 MET A N 1
ATOM 719 C CA . MET A 1 89 ? -12.495 11.818 11.997 1.00 93.44 89 MET A CA 1
ATOM 720 C C . MET A 1 89 ? -13.294 13.081 12.348 1.00 93.44 89 MET A C 1
ATOM 722 O O . MET A 1 89 ? -13.587 13.301 13.521 1.00 93.44 89 MET A O 1
ATOM 726 N N . GLN A 1 90 ? -13.656 13.892 11.347 1.00 92.56 90 GLN A N 1
ATOM 727 C CA . GLN A 1 90 ? -14.428 15.125 11.539 1.00 92.56 90 GLN A CA 1
ATOM 728 C C . GLN A 1 90 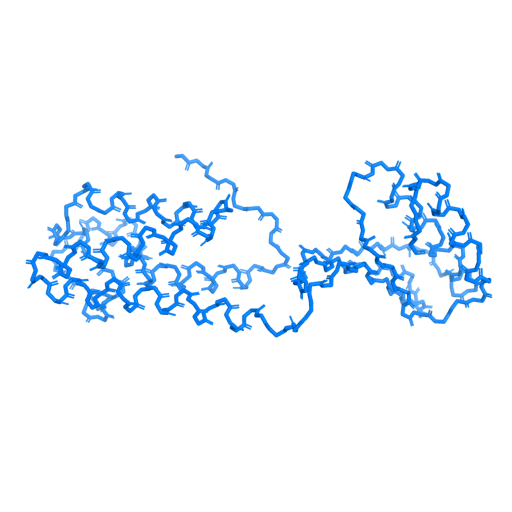? -15.804 14.832 12.135 1.00 92.56 90 GLN A C 1
ATOM 730 O O . GLN A 1 90 ? -16.142 15.406 13.164 1.00 92.56 90 GLN A O 1
ATOM 735 N N . ARG A 1 91 ? -16.533 13.859 11.583 1.00 93.06 91 ARG A N 1
ATOM 736 C CA . ARG A 1 91 ? -17.847 13.446 12.090 1.00 93.06 91 ARG A CA 1
ATOM 737 C C . ARG A 1 91 ? -17.799 13.011 13.556 1.00 93.06 91 ARG A C 1
ATOM 739 O O . ARG A 1 91 ? -18.641 13.420 14.344 1.00 93.06 91 ARG A O 1
ATOM 746 N N . HIS A 1 92 ? -16.821 12.192 13.943 1.00 90.12 92 HIS A N 1
ATOM 747 C CA . HIS A 1 92 ? -16.678 11.778 15.344 1.00 90.12 92 HIS A CA 1
ATOM 748 C C . HIS A 1 92 ? -16.250 12.939 16.254 1.00 90.12 92 HIS A C 1
ATOM 750 O O . HIS A 1 92 ? -16.672 12.990 17.405 1.00 90.12 92 HIS A O 1
ATOM 756 N N . SER A 1 93 ? -15.469 13.897 15.745 1.00 93.94 93 SER A N 1
ATOM 757 C CA . SER A 1 93 ? -15.127 15.120 16.480 1.00 93.94 93 SER A CA 1
ATOM 758 C C . SER A 1 93 ? -16.345 16.020 16.706 1.00 93.94 93 SER A C 1
ATOM 760 O O . SER A 1 93 ? -16.495 16.559 17.797 1.00 93.94 93 SER A O 1
ATOM 762 N N . GLU A 1 94 ? -17.216 16.169 15.703 1.00 94.69 94 GLU A N 1
ATOM 763 C CA . GLU A 1 94 ? -18.476 16.923 15.797 1.00 94.69 94 GLU A CA 1
ATOM 764 C C . GLU A 1 94 ? -19.437 16.294 16.814 1.00 94.69 94 GLU A C 1
ATOM 766 O O . GLU A 1 94 ? -20.116 17.002 17.551 1.00 94.69 94 GLU A O 1
ATOM 771 N N . LEU A 1 95 ? -19.437 14.962 16.915 1.00 95.38 95 LEU A N 1
ATOM 772 C CA . LEU A 1 95 ? -20.203 14.206 17.910 1.00 95.38 95 LEU A CA 1
ATOM 773 C C . LEU A 1 95 ? -19.543 14.159 19.304 1.00 95.38 95 LEU A C 1
ATOM 775 O O . LEU A 1 95 ? -20.008 13.411 20.161 1.00 95.38 95 LEU A O 1
ATOM 779 N N . LEU A 1 96 ? -18.457 14.909 19.540 1.00 92.44 96 LEU A N 1
ATOM 780 C CA . LEU A 1 96 ? -17.671 14.916 20.788 1.00 92.44 96 LEU A CA 1
ATOM 781 C C . LEU A 1 96 ? -17.079 13.541 21.176 1.00 92.44 96 LEU A C 1
ATOM 783 O O . LEU A 1 96 ? -16.701 13.301 22.322 1.00 92.44 96 LEU A O 1
ATOM 787 N N . GLN A 1 97 ? -16.940 12.629 20.211 1.00 91.81 97 GLN A N 1
ATOM 788 C CA . GLN A 1 97 ? -16.358 11.294 20.379 1.00 91.81 97 GLN A CA 1
ATOM 789 C C . GLN A 1 97 ? -14.847 11.324 20.101 1.00 91.81 97 GLN A C 1
ATOM 791 O O . GLN A 1 97 ? -14.347 10.730 19.140 1.00 91.81 97 GLN A O 1
ATOM 796 N N . PHE A 1 98 ? -14.101 12.035 20.949 1.00 87.75 98 PHE A N 1
ATOM 797 C CA . PHE A 1 98 ? -12.685 12.344 20.712 1.00 87.75 98 PHE A CA 1
ATOM 798 C C . PHE A 1 98 ? -11.777 11.114 20.599 1.00 87.75 98 PHE A C 1
ATOM 800 O O . PHE A 1 98 ? -10.827 11.133 19.820 1.00 87.75 98 PHE A O 1
ATOM 807 N N . GLU A 1 99 ? -12.075 10.021 21.306 1.00 87.56 99 GLU A N 1
ATOM 808 C CA . GLU A 1 99 ? -11.289 8.787 21.190 1.00 87.56 99 GLU A CA 1
ATOM 809 C C . GLU A 1 99 ? -11.413 8.120 19.814 1.00 87.56 99 GLU A C 1
ATOM 811 O O . GLU A 1 99 ? -10.440 7.558 19.305 1.00 87.56 99 GLU A O 1
ATOM 816 N N . GLU A 1 100 ? -12.601 8.143 19.206 1.00 82.94 100 GLU A N 1
ATOM 817 C CA . GLU A 1 100 ? -12.791 7.622 17.848 1.00 82.94 100 GLU A CA 1
ATOM 818 C C . GLU A 1 100 ? -12.159 8.575 16.831 1.00 82.94 100 GLU A C 1
ATOM 820 O O . GLU A 1 100 ? -11.452 8.131 15.924 1.00 82.94 100 GLU A O 1
ATOM 825 N N . ALA A 1 101 ? -12.325 9.888 17.018 1.00 89.00 101 ALA A N 1
ATOM 826 C CA . ALA A 1 101 ? -11.684 10.890 16.173 1.00 89.00 101 ALA A CA 1
ATOM 827 C C . ALA A 1 101 ? -10.151 10.733 16.171 1.00 89.00 101 ALA A C 1
ATOM 829 O O . ALA A 1 101 ? -9.544 10.640 15.103 1.00 89.00 101 ALA A O 1
ATOM 830 N N . ASP A 1 102 ? -9.519 10.596 17.340 1.00 89.19 102 ASP A N 1
ATOM 831 C CA . ASP A 1 102 ? -8.076 10.356 17.463 1.00 89.19 102 ASP A CA 1
ATOM 832 C C . ASP A 1 102 ? -7.647 9.031 16.810 1.00 89.19 102 ASP A C 1
ATOM 834 O O . ASP A 1 102 ? -6.605 8.960 16.152 1.00 89.19 102 ASP A O 1
ATOM 838 N N . ARG A 1 103 ? -8.471 7.978 16.897 1.00 84.19 103 ARG A N 1
ATOM 839 C CA . ARG A 1 103 ? -8.213 6.722 16.176 1.00 84.19 103 ARG A CA 1
ATOM 840 C C . ARG A 1 103 ? -8.185 6.921 14.664 1.00 84.19 103 ARG A C 1
ATOM 842 O O . ARG A 1 103 ? -7.262 6.419 14.020 1.00 84.19 103 ARG A O 1
ATOM 849 N N . TYR A 1 104 ? -9.159 7.627 14.092 1.00 86.38 104 TYR A N 1
ATOM 850 C CA . TYR A 1 104 ? -9.181 7.908 12.653 1.00 86.38 104 TYR A CA 1
ATOM 851 C C . TYR A 1 104 ? -8.046 8.844 12.230 1.00 86.38 104 TYR A C 1
ATOM 853 O O . TYR A 1 104 ? -7.435 8.605 11.188 1.00 86.38 104 TYR A O 1
ATOM 861 N N . LYS A 1 105 ? -7.701 9.836 13.058 1.00 89.88 105 LYS A N 1
ATOM 862 C CA . LYS A 1 105 ? -6.542 10.713 12.853 1.00 89.88 105 LYS A CA 1
ATOM 863 C C . LYS A 1 105 ? -5.244 9.912 12.766 1.00 89.88 105 LYS A C 1
ATOM 865 O O . LYS A 1 105 ? -4.548 9.987 11.762 1.00 89.88 105 LYS A O 1
ATOM 870 N N . LYS A 1 106 ? -4.973 9.042 13.745 1.00 86.00 106 LYS A N 1
ATOM 871 C CA . LYS A 1 106 ? -3.783 8.172 13.745 1.00 86.00 106 LYS A CA 1
ATOM 872 C C . LYS A 1 106 ? -3.720 7.259 12.521 1.00 86.00 106 LYS A C 1
ATOM 874 O O . LYS A 1 106 ? -2.638 7.027 11.983 1.00 86.00 106 LYS A O 1
ATOM 879 N N . ARG A 1 107 ? -4.868 6.747 12.057 1.00 82.38 107 ARG A N 1
ATOM 880 C CA . ARG A 1 107 ? -4.954 5.969 10.807 1.00 82.38 107 ARG A CA 1
ATOM 881 C C . ARG A 1 107 ? -4.597 6.824 9.587 1.00 82.38 107 ARG A C 1
ATOM 883 O O . ARG A 1 107 ? -3.857 6.353 8.729 1.00 82.38 107 ARG A O 1
ATOM 890 N N . LEU A 1 108 ? -5.107 8.054 9.515 1.00 86.56 108 LEU A N 1
ATOM 891 C CA . LEU A 1 108 ? -4.807 9.000 8.439 1.00 86.56 108 LEU A CA 1
ATOM 892 C C . LEU A 1 108 ? -3.316 9.359 8.409 1.00 86.56 108 LEU A C 1
ATOM 894 O O . LEU A 1 108 ? -2.700 9.242 7.352 1.00 86.56 108 LEU A O 1
ATOM 898 N N . ASP A 1 109 ? -2.739 9.705 9.559 1.00 84.94 109 ASP A N 1
ATOM 899 C CA . ASP A 1 109 ? -1.319 10.047 9.695 1.00 84.94 109 ASP A CA 1
ATOM 900 C C . ASP A 1 109 ? -0.428 8.871 9.271 1.00 84.94 109 ASP A C 1
ATOM 902 O O . ASP A 1 109 ? 0.498 9.044 8.484 1.00 84.94 109 ASP A O 1
ATOM 906 N N . SER A 1 110 ? -0.782 7.645 9.678 1.00 79.75 110 SER A N 1
ATOM 907 C CA . SER A 1 110 ? -0.065 6.429 9.266 1.00 79.75 110 SER A CA 1
ATOM 908 C C . SER A 1 110 ? -0.063 6.232 7.744 1.00 79.75 110 SER A C 1
ATOM 910 O O . SER A 1 110 ? 0.938 5.804 7.177 1.00 79.75 110 SER A O 1
ATOM 912 N N . ILE A 1 111 ? -1.170 6.547 7.058 1.00 76.44 111 ILE A N 1
ATOM 913 C CA . ILE A 1 111 ? -1.233 6.474 5.589 1.00 76.44 111 ILE A CA 1
ATOM 914 C C . ILE A 1 111 ? -0.346 7.541 4.945 1.00 76.44 111 ILE A C 1
ATOM 916 O O . ILE A 1 111 ? 0.290 7.249 3.934 1.00 76.44 111 ILE A O 1
ATOM 920 N N . ILE A 1 112 ? -0.312 8.753 5.503 1.00 78.75 112 ILE A N 1
ATOM 921 C CA . ILE A 1 112 ? 0.521 9.851 4.995 1.00 78.75 112 ILE A CA 1
ATOM 922 C C . ILE A 1 112 ? 2.002 9.482 5.125 1.00 78.75 112 ILE A C 1
ATOM 924 O O . ILE A 1 112 ? 2.710 9.508 4.123 1.00 78.75 112 ILE A O 1
ATOM 928 N N . SER A 1 113 ? 2.443 9.006 6.293 1.00 73.25 113 SER A N 1
ATOM 929 C CA . SER A 1 113 ? 3.837 8.593 6.507 1.00 73.25 113 SER A CA 1
ATOM 930 C C . SER A 1 113 ? 4.289 7.479 5.553 1.00 73.25 113 SER A C 1
ATOM 932 O O . SER A 1 113 ? 5.391 7.539 5.017 1.00 73.25 113 SER A O 1
ATOM 934 N N . LEU A 1 114 ? 3.427 6.494 5.264 1.00 68.31 114 LEU A N 1
ATOM 935 C CA . LEU A 1 114 ? 3.725 5.443 4.276 1.00 68.31 114 LEU A CA 1
ATOM 936 C C . LEU A 1 114 ? 3.845 5.974 2.840 1.00 68.31 114 LEU A C 1
ATOM 938 O O . LEU A 1 114 ? 4.529 5.376 2.006 1.00 68.31 114 LEU A O 1
ATOM 942 N N . GLU A 1 115 ? 3.136 7.053 2.507 1.00 64.69 115 GLU A N 1
ATOM 943 C CA . GLU A 1 115 ? 3.273 7.713 1.210 1.00 64.69 115 GLU A CA 1
ATOM 944 C C . GLU A 1 115 ? 4.552 8.546 1.129 1.00 64.69 115 GLU A C 1
ATOM 946 O O . GLU A 1 115 ? 5.191 8.509 0.072 1.00 64.69 115 GLU A O 1
ATOM 951 N N . ASP A 1 116 ? 4.928 9.208 2.226 1.00 60.41 116 ASP A N 1
ATOM 952 C CA . ASP A 1 116 ? 6.128 10.041 2.351 1.00 60.41 116 ASP A CA 1
ATOM 953 C C . ASP A 1 116 ? 7.418 9.207 2.267 1.00 60.41 116 ASP A C 1
ATOM 955 O O . ASP A 1 116 ? 8.329 9.535 1.504 1.00 60.41 116 ASP A O 1
ATOM 959 N N . GLU A 1 117 ? 7.472 8.051 2.942 1.00 55.62 117 GLU A N 1
ATOM 960 C CA . GLU A 1 117 ? 8.576 7.082 2.800 1.00 55.62 117 GLU A CA 1
ATOM 961 C C . GLU A 1 117 ? 8.718 6.572 1.355 1.00 55.62 117 GLU A C 1
ATOM 963 O O . GLU A 1 117 ? 9.812 6.252 0.888 1.00 55.62 117 GLU A O 1
ATOM 968 N N . ALA A 1 118 ? 7.611 6.531 0.609 1.00 50.69 118 ALA A N 1
ATOM 969 C CA . ALA A 1 118 ? 7.593 6.157 -0.799 1.00 50.69 118 ALA A CA 1
ATOM 970 C C . ALA A 1 118 ? 7.803 7.346 -1.761 1.00 50.69 118 ALA A C 1
ATOM 972 O O . ALA A 1 118 ? 7.804 7.127 -2.978 1.00 50.69 118 ALA A O 1
ATOM 973 N N . SER A 1 119 ? 7.923 8.587 -1.270 1.00 43.16 119 SER A N 1
ATOM 974 C CA . SER A 1 119 ? 7.990 9.821 -2.069 1.00 43.16 119 SER A CA 1
ATOM 975 C C . SER A 1 119 ? 9.322 10.561 -1.966 1.00 43.16 119 SER A C 1
ATOM 977 O O . SER A 1 119 ? 9.364 11.787 -2.071 1.00 43.16 119 SER A O 1
ATOM 979 N N . ILE A 1 120 ? 10.438 9.844 -1.849 1.00 45.78 120 ILE A N 1
ATOM 980 C CA . ILE A 1 120 ? 11.745 10.430 -2.164 1.00 45.78 120 ILE A CA 1
ATOM 981 C C . ILE A 1 120 ? 11.822 10.598 -3.693 1.00 45.78 120 ILE A C 1
ATOM 983 O O . ILE A 1 120 ? 12.324 9.721 -4.387 1.00 45.78 120 ILE A O 1
ATOM 987 N N . ASN A 1 121 ? 11.222 11.671 -4.226 1.00 47.16 121 ASN A N 1
ATOM 988 C CA . ASN A 1 121 ? 11.592 12.361 -5.471 1.00 47.16 121 ASN A CA 1
ATOM 989 C C . ASN A 1 121 ? 10.711 13.610 -5.665 1.00 47.16 121 ASN A C 1
ATOM 991 O O . ASN A 1 121 ? 9.516 13.518 -5.930 1.00 47.16 121 ASN A O 1
ATOM 995 N N . ILE A 1 122 ? 11.339 14.784 -5.577 1.00 46.41 122 ILE A N 1
ATOM 996 C CA . ILE A 1 122 ? 10.729 16.129 -5.565 1.00 46.41 122 ILE A CA 1
ATOM 997 C C . ILE A 1 122 ? 10.199 16.582 -6.948 1.00 46.41 122 ILE A C 1
ATOM 999 O O . ILE A 1 122 ? 9.659 17.676 -7.088 1.00 46.41 122 ILE A O 1
ATOM 1003 N N . HIS A 1 123 ? 10.240 15.733 -7.980 1.00 58.31 123 HIS A N 1
ATOM 1004 C CA . HIS A 1 123 ? 9.671 16.061 -9.290 1.00 58.31 123 HIS A CA 1
ATOM 1005 C C . HIS A 1 123 ? 8.906 14.875 -9.897 1.00 58.31 123 HIS A C 1
ATOM 1007 O O . HIS A 1 123 ? 9.458 13.771 -9.938 1.00 58.31 123 HIS A O 1
ATOM 1013 N N . PRO A 1 124 ? 7.677 15.081 -10.424 1.00 62.38 124 PRO A N 1
ATOM 1014 C CA . PRO A 1 124 ? 6.969 14.061 -11.189 1.00 62.38 124 PRO A CA 1
ATOM 1015 C C . PRO A 1 124 ? 7.766 13.762 -12.464 1.00 62.38 124 PRO A C 1
ATOM 1017 O O . PRO A 1 124 ? 7.694 14.479 -13.463 1.00 62.38 124 PRO A O 1
ATOM 1020 N N . LEU A 1 125 ? 8.599 12.724 -12.400 1.00 74.94 125 LEU A N 1
ATOM 1021 C CA . LEU A 1 125 ? 9.447 12.294 -13.501 1.00 74.94 125 LEU A CA 1
ATOM 1022 C C . LEU A 1 125 ? 8.866 11.030 -14.131 1.00 74.94 125 LEU A C 1
ATOM 1024 O O . LEU A 1 125 ? 8.846 9.962 -13.517 1.00 74.94 125 LEU A O 1
ATOM 1028 N N . ASP A 1 126 ? 8.448 11.163 -15.385 1.00 84.19 126 ASP A N 1
ATOM 1029 C CA . ASP A 1 126 ? 8.038 10.052 -16.236 1.00 84.19 126 ASP A CA 1
ATOM 1030 C C . ASP A 1 126 ? 9.198 9.675 -17.157 1.00 84.19 126 ASP A C 1
ATOM 1032 O O . ASP A 1 126 ? 9.391 10.273 -18.217 1.00 84.19 126 ASP A O 1
ATOM 1036 N N . ILE A 1 127 ? 9.988 8.682 -16.749 1.00 88.56 127 ILE A N 1
ATOM 1037 C CA . ILE A 1 127 ? 11.187 8.255 -17.476 1.00 88.56 127 ILE A CA 1
ATOM 1038 C C . ILE A 1 127 ? 11.228 6.735 -17.630 1.00 88.56 127 ILE A C 1
ATOM 1040 O O . ILE A 1 127 ? 10.889 5.996 -16.707 1.00 88.56 127 ILE A O 1
ATOM 1044 N N . ASP A 1 128 ? 11.637 6.252 -18.801 1.00 90.00 128 ASP A N 1
ATOM 1045 C CA . ASP A 1 128 ? 12.077 4.863 -18.959 1.00 90.00 128 ASP A CA 1
ATOM 1046 C C . ASP A 1 128 ? 13.610 4.839 -19.005 1.00 90.00 128 ASP A C 1
ATOM 1048 O O . ASP A 1 128 ? 14.221 5.518 -19.829 1.00 90.00 128 ASP A O 1
ATOM 1052 N N . ILE A 1 129 ? 14.224 4.060 -18.117 1.00 91.31 129 ILE A N 1
ATOM 1053 C CA . ILE A 1 129 ? 15.673 3.872 -18.019 1.00 91.31 129 ILE A CA 1
ATOM 1054 C C . ILE A 1 129 ? 16.012 2.500 -18.592 1.00 91.31 129 ILE A C 1
ATOM 1056 O O . ILE A 1 129 ? 15.445 1.495 -18.166 1.00 91.31 129 ILE A O 1
ATOM 1060 N N . TRP A 1 130 ? 16.937 2.465 -19.541 1.00 91.94 130 TRP A N 1
ATOM 1061 C CA . TRP A 1 130 ? 17.440 1.260 -20.184 1.00 91.94 130 TRP A CA 1
ATOM 1062 C C . TRP A 1 130 ? 18.901 1.031 -19.815 1.00 91.94 130 TRP A C 1
ATOM 1064 O O . TRP A 1 130 ? 19.714 1.954 -19.860 1.00 91.94 130 TRP A O 1
ATOM 1074 N N . HIS A 1 131 ? 19.229 -0.211 -19.489 1.00 92.12 131 HIS A N 1
ATOM 1075 C CA . HIS A 1 131 ? 20.588 -0.669 -19.238 1.00 92.12 131 HIS A CA 1
ATOM 1076 C C . HIS A 1 131 ? 20.791 -2.041 -19.880 1.00 92.12 131 HIS A C 1
ATOM 1078 O O . HIS A 1 131 ? 19.839 -2.806 -20.016 1.00 92.12 131 HIS A O 1
ATOM 1084 N N . GLY A 1 132 ? 22.021 -2.336 -20.275 1.00 90.31 132 GLY A N 1
ATOM 1085 C CA . GLY A 1 132 ? 22.432 -3.593 -20.867 1.00 90.31 132 GLY A CA 1
ATOM 1086 C C . GLY A 1 132 ? 23.727 -4.096 -20.242 1.00 90.31 132 GLY A C 1
ATOM 1087 O O . GLY A 1 132 ? 24.659 -3.315 -20.054 1.00 90.31 132 GLY A O 1
ATOM 1088 N N . SER A 1 133 ? 23.783 -5.389 -19.949 1.00 88.69 133 SER A N 1
ATOM 1089 C CA . SER A 1 133 ? 25.016 -6.116 -19.643 1.00 88.69 133 SER A CA 1
ATOM 1090 C C . SER A 1 133 ? 25.397 -6.976 -20.849 1.00 88.69 133 SER A C 1
ATOM 1092 O O . SER A 1 133 ? 24.512 -7.549 -21.489 1.00 88.69 133 SER A O 1
ATOM 1094 N N . PHE A 1 134 ? 26.693 -7.014 -21.172 1.00 85.00 134 PHE A N 1
ATOM 1095 C CA . PHE A 1 134 ? 27.246 -7.601 -22.401 1.00 85.00 134 PHE A CA 1
ATOM 1096 C C . PHE A 1 134 ? 28.509 -8.450 -22.144 1.00 85.00 134 PHE A C 1
ATOM 1098 O O . PHE A 1 134 ? 29.328 -8.601 -23.037 1.00 85.00 134 PHE A O 1
ATOM 1105 N N . GLU A 1 135 ? 28.725 -8.954 -20.925 1.00 74.88 135 GLU A N 1
ATOM 1106 C CA . GLU A 1 135 ? 29.988 -9.643 -20.582 1.00 74.88 135 GLU A CA 1
ATOM 1107 C C . GLU A 1 135 ? 30.063 -11.091 -21.098 1.00 74.88 135 GLU A C 1
ATOM 1109 O O . GLU A 1 135 ? 31.061 -11.492 -21.684 1.00 74.88 135 GLU A O 1
ATOM 1114 N N . HIS A 1 136 ? 29.010 -11.885 -20.878 1.00 72.12 136 HIS A N 1
ATOM 1115 C CA . HIS A 1 136 ? 28.958 -13.308 -21.270 1.00 72.12 136 HIS A CA 1
ATOM 1116 C C . HIS A 1 136 ? 27.648 -13.694 -21.958 1.00 72.12 136 HIS A C 1
ATOM 1118 O O . HIS A 1 136 ? 27.611 -14.538 -22.848 1.00 72.12 136 HIS A O 1
ATOM 1124 N N . LYS A 1 137 ? 26.552 -13.075 -21.521 1.00 78.38 137 LYS A N 1
ATOM 1125 C CA . LYS A 1 137 ? 25.246 -13.110 -22.171 1.00 78.38 137 LYS A CA 1
ATOM 1126 C C . LYS A 1 137 ? 24.750 -11.686 -22.269 1.00 78.38 137 LYS A C 1
ATOM 1128 O O . LYS A 1 137 ? 25.003 -10.880 -21.372 1.00 78.38 137 LYS A O 1
ATOM 1133 N N . THR A 1 138 ? 24.000 -11.399 -23.320 1.00 86.12 138 THR A N 1
ATOM 1134 C CA . THR A 1 138 ? 23.422 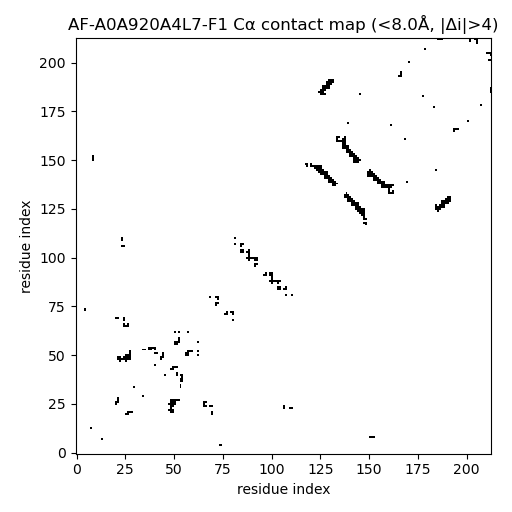-10.074 -23.481 1.00 86.12 138 THR A CA 1
ATOM 1135 C C . THR A 1 138 ? 22.116 -9.997 -22.698 1.00 86.12 138 THR A C 1
ATOM 1137 O O . THR A 1 138 ? 21.172 -10.747 -22.939 1.00 86.12 138 THR A O 1
ATOM 1140 N N . GLY A 1 139 ? 22.041 -9.081 -21.739 1.00 89.12 139 GLY A N 1
ATOM 1141 C CA . GLY A 1 139 ? 20.843 -8.851 -20.938 1.00 89.12 139 GLY A CA 1
ATOM 1142 C C . GLY A 1 139 ? 20.462 -7.384 -20.956 1.00 89.12 139 GLY A C 1
ATOM 1143 O O . GLY A 1 139 ? 21.271 -6.548 -20.579 1.00 89.12 139 GLY A O 1
ATOM 1144 N N . LEU A 1 140 ? 19.230 -7.057 -21.342 1.00 90.88 140 LEU A N 1
ATOM 1145 C CA . LEU A 1 140 ? 18.692 -5.702 -21.252 1.00 90.88 140 LEU A CA 1
ATOM 1146 C C . LEU A 1 140 ? 17.686 -5.593 -20.112 1.00 90.88 140 LEU A C 1
ATOM 1148 O O . LEU A 1 140 ? 16.734 -6.364 -20.036 1.00 90.88 140 LEU A O 1
ATOM 1152 N N . ALA A 1 141 ? 17.825 -4.571 -19.281 1.00 90.62 141 ALA A N 1
ATOM 1153 C CA . ALA A 1 141 ? 16.844 -4.193 -18.282 1.00 90.62 141 ALA A CA 1
ATOM 1154 C C . ALA A 1 141 ? 16.213 -2.846 -18.642 1.00 90.62 141 ALA A C 1
ATOM 1156 O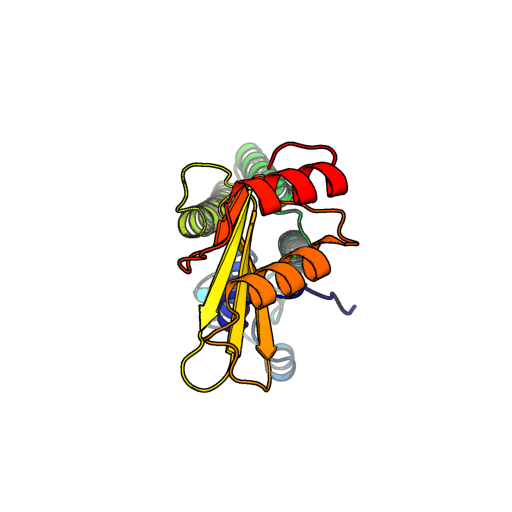 O . ALA A 1 141 ? 16.892 -1.892 -19.025 1.00 90.62 141 ALA A O 1
ATOM 1157 N N . LYS A 1 142 ? 14.895 -2.760 -18.473 1.00 90.50 142 LYS A N 1
ATOM 1158 C CA . LYS A 1 142 ? 14.129 -1.523 -18.551 1.00 90.50 142 LYS A CA 1
ATOM 1159 C C . LYS A 1 142 ? 13.417 -1.269 -17.235 1.00 90.50 142 LYS A C 1
ATOM 1161 O O . LYS A 1 142 ? 12.574 -2.067 -16.825 1.00 90.50 142 LYS A O 1
ATOM 1166 N N . ILE A 1 143 ? 13.671 -0.113 -16.640 1.00 89.50 143 ILE A N 1
ATOM 1167 C CA . ILE A 1 143 ? 12.953 0.389 -15.472 1.00 89.50 143 ILE A CA 1
ATOM 1168 C C . ILE A 1 143 ? 12.041 1.524 -15.936 1.00 89.50 143 ILE A C 1
ATOM 1170 O O . ILE A 1 143 ? 12.505 2.519 -16.486 1.00 89.50 143 ILE A O 1
ATOM 1174 N N . SER A 1 144 ? 10.734 1.378 -15.735 1.00 85.94 144 SER A N 1
ATOM 1175 C CA . SER A 1 144 ? 9.758 2.435 -16.011 1.00 85.94 144 SER A CA 1
ATOM 1176 C C . SER A 1 144 ? 9.403 3.159 -14.723 1.00 85.94 144 SER A C 1
ATOM 1178 O O . SER A 1 144 ? 8.868 2.550 -13.796 1.00 85.94 144 SER A O 1
ATOM 1180 N N . VAL A 1 145 ? 9.658 4.461 -14.693 1.00 84.25 145 VAL A N 1
ATOM 1181 C CA . VAL A 1 145 ? 9.314 5.377 -13.604 1.00 84.25 145 VAL A CA 1
ATOM 1182 C C . VAL A 1 145 ? 8.143 6.241 -14.058 1.00 84.25 145 VAL A C 1
ATOM 1184 O O . VAL A 1 145 ? 8.176 6.797 -15.157 1.00 84.25 145 VAL A O 1
ATOM 1187 N N . ARG A 1 146 ? 7.088 6.325 -13.250 1.00 82.50 146 ARG A N 1
ATOM 1188 C CA . ARG A 1 146 ? 5.968 7.248 -13.472 1.00 82.50 146 ARG A CA 1
ATOM 1189 C C . ARG A 1 146 ? 5.656 7.975 -12.184 1.00 82.50 146 ARG A C 1
ATOM 1191 O O . ARG A 1 146 ? 5.562 7.318 -11.143 1.00 82.50 146 ARG A O 1
ATOM 1198 N N . ASP A 1 147 ? 5.464 9.285 -12.272 1.00 74.19 147 ASP A N 1
ATOM 1199 C CA . ASP A 1 147 ? 5.229 10.153 -11.117 1.00 74.19 147 ASP A CA 1
ATOM 1200 C C . ASP A 1 147 ? 6.339 9.993 -10.057 1.00 74.19 147 ASP A C 1
ATOM 1202 O O . ASP A 1 147 ? 6.084 9.806 -8.871 1.00 74.19 147 ASP A O 1
ATOM 1206 N N . GLY A 1 148 ? 7.597 9.902 -10.514 1.00 73.00 148 GLY A N 1
ATOM 1207 C CA . GLY A 1 148 ? 8.770 9.718 -9.647 1.00 73.00 148 GLY A CA 1
ATOM 1208 C C . GLY A 1 148 ? 8.917 8.328 -9.006 1.00 73.00 148 GLY A C 1
ATOM 1209 O O . GLY A 1 148 ? 9.914 8.077 -8.329 1.00 73.00 148 GLY A O 1
ATOM 1210 N N . LYS A 1 149 ? 7.976 7.399 -9.237 1.00 69.81 149 LYS A N 1
ATOM 1211 C CA . LYS A 1 149 ? 7.966 6.049 -8.645 1.00 69.81 149 LYS A CA 1
ATOM 1212 C C . LYS A 1 149 ? 8.248 4.971 -9.683 1.00 69.81 149 LYS A C 1
ATOM 1214 O O . LYS A 1 149 ? 7.693 4.994 -10.783 1.00 69.81 149 LYS A O 1
ATOM 1219 N N . VAL A 1 150 ? 9.055 3.974 -9.323 1.00 79.06 150 VAL A N 1
ATOM 1220 C CA . VAL A 1 150 ? 9.272 2.790 -10.170 1.00 79.06 150 VAL A CA 1
ATOM 1221 C C . VAL A 1 150 ? 7.958 2.014 -10.295 1.00 79.06 150 VAL A C 1
ATOM 1223 O O . VAL A 1 150 ? 7.420 1.513 -9.311 1.00 79.06 150 VAL A O 1
ATOM 1226 N N . ARG A 1 151 ? 7.426 1.916 -11.517 1.00 78.25 151 ARG A N 1
ATOM 1227 C CA . ARG A 1 151 ? 6.187 1.192 -11.837 1.00 78.25 151 ARG A CA 1
ATOM 1228 C C . ARG A 1 151 ? 6.429 -0.220 -12.333 1.00 78.25 151 ARG A C 1
ATOM 1230 O O . ARG A 1 151 ? 5.613 -1.095 -12.073 1.00 78.25 151 ARG A O 1
ATOM 1237 N N . SER A 1 152 ? 7.512 -0.446 -13.069 1.00 77.94 152 SER A N 1
ATOM 1238 C CA . SER A 1 152 ? 7.816 -1.774 -13.595 1.00 77.94 152 SER A CA 1
ATOM 1239 C C . SER A 1 152 ? 9.292 -1.938 -13.906 1.00 77.94 152 SER A C 1
ATOM 1241 O O . SER A 1 152 ? 9.904 -1.009 -14.432 1.00 77.94 152 SER A O 1
ATOM 1243 N N . THR A 1 153 ? 9.790 -3.155 -13.719 1.00 84.75 153 THR A N 1
ATOM 1244 C CA . THR A 1 153 ? 11.079 -3.607 -14.242 1.00 84.75 153 THR A CA 1
ATOM 1245 C C . THR A 1 153 ? 10.816 -4.721 -15.250 1.00 84.75 153 THR A C 1
ATOM 1247 O O . THR A 1 153 ? 10.062 -5.648 -14.960 1.00 84.75 153 THR A O 1
ATOM 1250 N N . LYS A 1 154 ? 11.387 -4.616 -16.450 1.00 85.31 154 LYS A N 1
ATOM 1251 C CA . LYS A 1 154 ? 11.360 -5.668 -17.472 1.00 85.31 154 LYS A CA 1
ATOM 1252 C C . LYS A 1 154 ? 12.781 -6.054 -17.832 1.00 85.31 154 LYS A C 1
ATOM 1254 O O . LYS A 1 154 ? 13.582 -5.166 -18.101 1.00 85.31 154 LYS A O 1
ATOM 1259 N N . THR A 1 155 ? 13.042 -7.349 -17.906 1.00 88.56 155 THR A N 1
ATOM 1260 C CA . THR A 1 155 ? 14.339 -7.886 -18.311 1.00 88.56 155 THR A CA 1
ATOM 1261 C C . THR A 1 155 ? 14.161 -8.692 -19.589 1.00 88.56 155 THR A C 1
ATOM 1263 O O . THR A 1 155 ? 13.210 -9.462 -19.706 1.00 88.56 155 THR A O 1
ATOM 1266 N N . TYR A 1 156 ? 15.057 -8.491 -20.545 1.00 85.56 156 TYR A N 1
ATOM 1267 C CA . TYR A 1 156 ? 15.149 -9.229 -21.794 1.00 85.56 156 TYR A CA 1
ATOM 1268 C C . TYR A 1 156 ? 16.500 -9.930 -21.803 1.00 85.56 156 TYR A C 1
ATOM 1270 O O . TYR A 1 156 ? 17.533 -9.272 -21.703 1.00 85.56 156 TYR A O 1
ATOM 1278 N N . LEU A 1 157 ? 16.483 -11.253 -21.892 1.00 84.50 157 LEU A N 1
ATOM 1279 C CA . LEU A 1 157 ? 17.686 -12.057 -22.057 1.00 84.50 157 LEU A CA 1
ATOM 1280 C C . LEU A 1 157 ? 17.842 -12.364 -23.544 1.00 84.50 157 LEU A C 1
ATOM 1282 O O . LEU A 1 157 ? 16.859 -12.667 -24.218 1.00 84.50 157 LEU A O 1
ATOM 1286 N N . ILE A 1 158 ? 19.058 -12.217 -24.051 1.00 83.25 158 ILE A N 1
ATOM 1287 C CA . ILE A 1 158 ? 19.427 -12.465 -25.438 1.00 83.25 158 ILE A CA 1
ATOM 1288 C C . ILE A 1 158 ? 20.534 -13.519 -25.404 1.00 83.25 158 ILE A C 1
ATOM 1290 O O . ILE A 1 158 ? 21.556 -13.338 -24.741 1.00 83.25 158 ILE A O 1
ATOM 1294 N N . ASP A 1 159 ? 20.298 -14.631 -26.099 1.00 72.81 159 ASP A N 1
ATOM 1295 C CA . ASP A 1 159 ? 21.133 -15.835 -26.005 1.00 72.81 159 ASP A CA 1
ATOM 1296 C C . ASP A 1 159 ? 22.504 -15.709 -26.692 1.00 72.81 159 ASP A C 1
ATOM 1298 O O . ASP A 1 159 ? 23.347 -16.586 -26.529 1.00 72.81 159 ASP A O 1
ATOM 1302 N N . SER A 1 160 ? 22.756 -14.616 -27.418 1.00 73.19 160 SER A N 1
ATOM 1303 C CA . SER A 1 160 ? 24.030 -14.332 -28.083 1.00 73.19 160 SER A CA 1
ATOM 1304 C C . SER A 1 160 ? 24.829 -13.235 -27.375 1.00 73.19 160 SER A C 1
ATOM 1306 O O . SER A 1 160 ? 24.266 -12.280 -26.823 1.00 73.19 160 SER A O 1
ATOM 1308 N N . ASP A 1 161 ? 26.157 -13.328 -27.445 1.00 73.75 161 ASP A N 1
ATOM 1309 C CA . ASP A 1 161 ? 27.031 -12.193 -27.155 1.00 73.75 161 ASP A CA 1
ATOM 1310 C C . ASP A 1 161 ? 26.861 -11.146 -28.265 1.00 73.75 161 ASP A C 1
ATOM 1312 O O . ASP A 1 161 ? 27.062 -11.425 -29.446 1.00 73.75 161 ASP A O 1
ATOM 1316 N N . ALA A 1 162 ? 26.400 -9.961 -27.879 1.00 74.25 162 ALA A N 1
ATOM 1317 C CA . ALA A 1 162 ? 26.182 -8.824 -28.761 1.00 74.25 162 ALA A CA 1
ATOM 1318 C C . ALA A 1 162 ? 26.966 -7.596 -28.270 1.00 74.25 162 ALA A C 1
ATOM 1320 O O . ALA A 1 162 ? 26.554 -6.454 -28.489 1.00 74.25 162 ALA A O 1
ATOM 1321 N N . SER A 1 163 ? 28.091 -7.828 -27.587 1.00 69.56 163 SER A N 1
ATOM 1322 C CA . SER A 1 163 ? 29.017 -6.805 -27.087 1.00 69.56 163 SER A CA 1
ATOM 1323 C C . SER A 1 163 ? 29.524 -5.851 -28.174 1.00 69.56 163 SER A C 1
ATOM 1325 O O . SER A 1 163 ? 29.747 -4.674 -27.896 1.00 69.56 163 SER A O 1
ATOM 1327 N N . SER A 1 164 ? 29.627 -6.307 -29.424 1.00 74.12 164 SER A N 1
ATOM 1328 C CA . SER A 1 164 ? 29.978 -5.486 -30.592 1.00 74.12 164 SER A CA 1
ATOM 1329 C C . SER A 1 164 ? 28.783 -4.765 -31.241 1.00 74.12 164 SER A C 1
ATOM 1331 O O . SER A 1 164 ? 28.979 -3.861 -32.052 1.00 74.12 164 SER A O 1
ATOM 1333 N N . GLU A 1 165 ? 27.543 -5.105 -30.869 1.00 79.50 165 GLU A N 1
ATOM 1334 C CA . GLU A 1 165 ? 26.302 -4.627 -31.504 1.00 79.50 165 GLU A CA 1
ATOM 1335 C C . GLU A 1 165 ? 25.355 -3.894 -30.535 1.00 79.50 165 GLU A C 1
ATOM 1337 O O . GLU A 1 165 ? 24.141 -3.822 -30.757 1.00 79.50 165 GLU A O 1
ATOM 1342 N N . ILE A 1 166 ? 25.903 -3.315 -29.463 1.00 81.06 166 ILE A N 1
ATOM 1343 C CA . ILE A 1 166 ? 25.164 -2.640 -28.379 1.00 81.06 166 ILE A CA 1
ATOM 1344 C C . ILE A 1 166 ? 24.065 -1.708 -28.921 1.00 81.06 166 ILE A C 1
ATOM 1346 O O . ILE A 1 166 ? 22.910 -1.774 -28.487 1.00 81.06 166 ILE A O 1
ATOM 1350 N N . ASP A 1 167 ? 24.397 -0.875 -29.909 1.00 81.56 167 ASP A N 1
ATOM 1351 C CA . ASP A 1 167 ? 23.472 0.087 -30.517 1.00 81.56 167 ASP A CA 1
ATOM 1352 C C . ASP A 1 167 ? 22.280 -0.602 -31.202 1.00 81.56 167 ASP A C 1
ATOM 1354 O O . ASP A 1 167 ? 21.124 -0.230 -30.984 1.00 81.56 167 ASP A O 1
ATOM 1358 N N . SER A 1 168 ? 22.546 -1.655 -31.983 1.00 80.94 168 SER A N 1
ATOM 1359 C CA . SER A 1 168 ? 21.528 -2.440 -32.694 1.00 80.94 168 SER A CA 1
ATOM 1360 C C . SER A 1 168 ? 20.576 -3.137 -31.718 1.00 80.94 168 SER A C 1
ATOM 1362 O O . SER A 1 168 ? 19.351 -3.120 -31.895 1.00 80.94 168 SER A O 1
ATOM 1364 N N . VAL A 1 169 ? 21.133 -3.682 -30.635 1.00 85.69 169 VAL A N 1
ATOM 1365 C CA . VAL A 1 169 ? 20.393 -4.363 -29.570 1.00 85.69 169 VAL A CA 1
ATOM 1366 C C . VAL A 1 169 ? 19.446 -3.399 -28.852 1.00 85.69 169 VAL A C 1
ATOM 1368 O O . VAL A 1 169 ? 18.243 -3.674 -28.757 1.00 85.69 169 VAL A O 1
ATOM 1371 N N . PHE A 1 170 ? 19.937 -2.233 -28.419 1.00 85.69 170 PHE A N 1
ATOM 1372 C CA . PHE A 1 170 ? 19.082 -1.202 -27.823 1.00 85.69 170 PHE A CA 1
ATOM 1373 C C . PHE A 1 170 ? 18.028 -0.703 -28.808 1.00 85.69 170 PHE A C 1
ATOM 1375 O O . PHE A 1 170 ? 16.865 -0.552 -28.429 1.00 85.69 170 PHE A O 1
ATOM 1382 N N . ARG A 1 171 ? 18.395 -0.499 -30.078 1.00 82.12 171 ARG A N 1
ATOM 1383 C CA . ARG A 1 171 ? 17.477 -0.057 -31.132 1.00 82.12 171 ARG A CA 1
ATOM 1384 C C . ARG A 1 171 ? 16.291 -0.998 -31.279 1.00 82.12 171 ARG A C 1
ATOM 1386 O O . ARG A 1 171 ? 15.141 -0.560 -31.196 1.00 82.12 171 ARG A O 1
ATOM 1393 N N . ARG A 1 172 ? 16.559 -2.293 -31.445 1.00 83.81 172 ARG A N 1
ATOM 1394 C CA . ARG A 1 172 ? 15.522 -3.320 -31.594 1.00 83.81 172 ARG A CA 1
ATOM 1395 C C . ARG A 1 172 ? 14.631 -3.392 -30.355 1.00 83.81 172 ARG A C 1
ATOM 1397 O O . ARG A 1 172 ? 13.408 -3.378 -30.488 1.00 83.81 172 ARG A O 1
ATOM 1404 N N . ALA A 1 173 ? 15.225 -3.413 -29.163 1.00 85.62 173 ALA A N 1
ATOM 1405 C CA . ALA A 1 173 ? 14.486 -3.541 -27.910 1.00 85.62 173 ALA A CA 1
ATOM 1406 C C . ALA A 1 173 ? 13.597 -2.324 -27.610 1.00 85.62 173 ALA A C 1
ATOM 1408 O O . ALA A 1 173 ? 12.433 -2.482 -27.228 1.00 85.62 173 ALA A O 1
ATOM 1409 N N . ILE A 1 174 ? 14.119 -1.113 -27.822 1.00 84.75 174 ILE A N 1
ATOM 1410 C CA . ILE A 1 174 ? 13.383 0.140 -27.633 1.00 84.75 174 ILE A CA 1
ATOM 1411 C C . ILE A 1 174 ? 12.209 0.197 -28.608 1.00 84.75 174 ILE A C 1
ATOM 1413 O O . ILE A 1 174 ? 11.071 0.353 -28.164 1.00 84.75 174 ILE A O 1
ATOM 1417 N N . PHE A 1 175 ? 12.444 0.015 -29.911 1.00 81.88 175 PHE A N 1
ATOM 1418 C CA . PHE A 1 175 ? 11.367 0.097 -30.901 1.00 81.88 175 PHE A CA 1
ATOM 1419 C C . PHE A 1 175 ? 10.295 -0.962 -30.678 1.00 81.88 175 PHE A C 1
ATOM 1421 O O . PHE A 1 175 ? 9.115 -0.618 -30.612 1.00 81.88 175 PHE A O 1
ATOM 1428 N N . HIS A 1 176 ? 10.688 -2.216 -30.451 1.00 82.88 176 HIS A N 1
ATOM 1429 C CA . HIS A 1 176 ? 9.739 -3.280 -30.143 1.00 82.88 176 HIS A CA 1
ATOM 1430 C C . HIS A 1 176 ? 8.906 -2.965 -28.889 1.00 82.88 176 HIS A C 1
ATOM 1432 O O . HIS A 1 176 ? 7.693 -3.164 -28.876 1.00 82.88 176 HIS A O 1
ATOM 1438 N N . ASN A 1 177 ? 9.513 -2.403 -27.836 1.00 82.50 177 ASN A N 1
ATOM 1439 C CA . ASN A 1 177 ? 8.784 -2.069 -26.611 1.00 82.50 177 ASN A CA 1
ATOM 1440 C C . ASN A 1 177 ? 7.716 -0.973 -26.808 1.00 82.50 177 ASN A C 1
ATOM 1442 O O . ASN A 1 177 ? 6.768 -0.933 -26.016 1.00 82.50 177 ASN A O 1
ATOM 1446 N N . TYR A 1 178 ? 7.859 -0.098 -27.807 1.00 80.94 178 TYR A N 1
ATOM 1447 C CA . TYR A 1 178 ? 6.960 1.039 -28.026 1.00 80.94 178 TYR A CA 1
ATOM 1448 C C . TYR A 1 178 ? 6.052 0.925 -29.257 1.00 80.94 178 TYR A C 1
ATOM 1450 O O . TYR A 1 178 ? 5.148 1.745 -29.386 1.00 80.94 178 TYR A O 1
ATOM 1458 N N . LEU A 1 179 ? 6.230 -0.087 -30.113 1.00 74.06 179 LEU A N 1
ATOM 1459 C CA . LEU A 1 179 ? 5.495 -0.231 -31.378 1.00 74.06 179 LEU A CA 1
ATOM 1460 C C . LEU A 1 179 ? 3.957 -0.271 -31.214 1.00 74.06 179 LEU A C 1
ATOM 1462 O O . LEU A 1 179 ? 3.238 0.112 -32.130 1.00 74.06 179 LEU A O 1
ATOM 1466 N N . HIS A 1 180 ? 3.455 -0.691 -30.044 1.00 66.38 180 HIS A N 1
ATOM 1467 C CA . HIS A 1 180 ? 2.019 -0.900 -29.787 1.00 66.38 180 HIS A CA 1
ATOM 1468 C C . HIS A 1 180 ? 1.538 -0.405 -28.409 1.00 66.38 180 HIS A C 1
A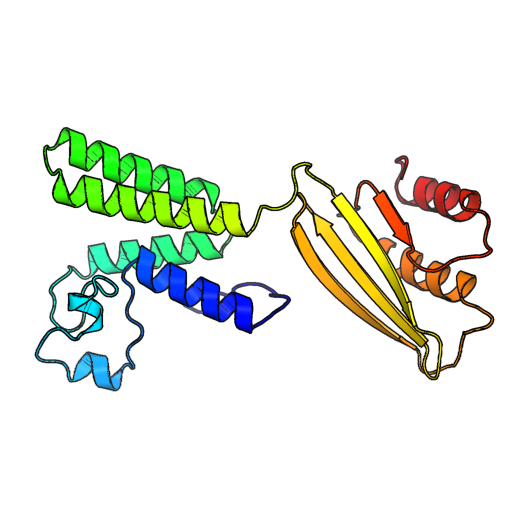TOM 1470 O O . HIS A 1 180 ? 0.515 -0.869 -27.908 1.00 66.38 180 HIS A O 1
ATOM 1476 N N . LYS A 1 181 ? 2.276 0.492 -27.736 1.00 64.31 181 LYS A N 1
ATOM 1477 C CA . LYS A 1 181 ? 1.924 0.940 -26.373 1.00 64.31 181 LYS A CA 1
ATOM 1478 C C . LYS A 1 181 ? 1.403 2.369 -26.322 1.00 64.31 181 LYS A C 1
ATOM 1480 O O . LYS A 1 181 ? 2.071 3.294 -26.767 1.00 64.31 181 LYS A O 1
ATOM 1485 N N . SER A 1 182 ? 0.275 2.545 -25.636 1.00 54.97 182 SER A N 1
ATOM 1486 C CA . SER A 1 182 ? -0.397 3.837 -25.440 1.00 54.97 182 SER A CA 1
ATOM 1487 C C . SER A 1 182 ? 0.256 4.732 -24.376 1.00 54.97 182 SER A C 1
ATOM 1489 O O . SER A 1 182 ? -0.025 5.925 -24.327 1.00 54.97 182 SER A O 1
ATOM 1491 N N . GLN A 1 183 ? 1.114 4.178 -23.508 1.00 62.16 183 GLN A N 1
ATOM 1492 C CA . GLN A 1 183 ? 1.693 4.901 -22.370 1.00 62.16 183 GLN A CA 1
ATOM 1493 C C . GLN A 1 183 ? 3.204 5.104 -22.550 1.00 62.16 183 GLN A C 1
ATOM 1495 O O . GLN A 1 183 ? 4.003 4.174 -22.402 1.00 62.16 183 GLN A O 1
ATOM 1500 N N . ILE A 1 184 ? 3.587 6.338 -22.877 1.00 69.88 184 ILE A N 1
ATOM 1501 C CA . ILE A 1 184 ? 4.937 6.726 -23.305 1.00 69.88 184 ILE A CA 1
ATOM 1502 C C . ILE A 1 184 ? 5.502 7.725 -22.283 1.00 69.88 184 ILE A C 1
ATOM 1504 O O . ILE A 1 184 ? 4.778 8.644 -21.898 1.00 69.88 184 ILE A O 1
ATOM 1508 N N . PRO A 1 185 ? 6.747 7.549 -21.803 1.00 80.94 185 PRO A N 1
ATOM 1509 C CA . PRO A 1 185 ? 7.354 8.484 -20.859 1.00 80.94 185 PRO A CA 1
ATOM 1510 C C . PRO A 1 185 ? 7.706 9.817 -21.534 1.00 80.94 185 PRO A C 1
ATOM 1512 O O . PRO A 1 185 ? 7.845 9.888 -22.755 1.00 80.94 185 PRO A O 1
ATOM 1515 N N . SER A 1 186 ? 7.922 10.866 -20.737 1.00 79.94 186 SER A N 1
ATOM 1516 C CA . SER A 1 186 ? 8.412 12.150 -21.253 1.00 79.94 186 SER A CA 1
ATOM 1517 C C . SER A 1 186 ? 9.897 12.105 -21.615 1.00 79.94 186 SER A C 1
ATOM 1519 O O . SER A 1 186 ? 10.350 12.910 -22.425 1.00 79.94 186 SER A O 1
ATOM 1521 N N . LYS A 1 187 ? 10.656 11.163 -21.038 1.00 84.75 187 LYS A N 1
ATOM 1522 C CA . LYS A 1 187 ? 12.083 10.956 -21.314 1.00 84.75 187 LYS A CA 1
ATOM 1523 C C . LYS A 1 187 ? 12.436 9.473 -21.414 1.00 84.75 187 LYS A C 1
ATOM 1525 O O . LYS A 1 187 ? 11.843 8.624 -20.747 1.00 84.75 187 LYS A O 1
ATOM 1530 N N . ILE A 1 188 ? 13.458 9.169 -22.209 1.00 87.44 188 ILE A N 1
ATOM 1531 C CA . ILE A 1 188 ? 14.105 7.853 -22.244 1.00 87.44 188 ILE A CA 1
ATOM 1532 C C . ILE A 1 188 ? 15.591 8.056 -21.954 1.00 87.44 188 ILE A C 1
ATOM 1534 O O . ILE A 1 188 ? 16.249 8.862 -22.612 1.00 87.44 188 ILE A O 1
ATOM 1538 N N . LEU A 1 189 ? 16.109 7.333 -20.965 1.00 88.00 189 LEU A N 1
ATOM 1539 C CA . LEU A 1 189 ? 17.522 7.311 -20.609 1.00 88.00 189 LEU A CA 1
ATOM 1540 C C . LEU A 1 189 ? 18.116 5.962 -21.001 1.00 88.00 189 LEU A C 1
ATOM 1542 O O . LEU A 1 189 ? 17.543 4.923 -20.689 1.00 88.00 189 LEU A O 1
ATOM 1546 N N . ILE A 1 190 ? 19.277 5.982 -21.647 1.00 88.88 190 ILE A N 1
ATOM 1547 C CA . ILE A 1 190 ? 20.091 4.793 -21.903 1.00 88.88 190 ILE A CA 1
ATOM 1548 C C . ILE A 1 190 ? 21.356 4.975 -21.069 1.00 88.88 190 ILE A C 1
ATOM 1550 O O . ILE A 1 190 ? 22.080 5.950 -21.263 1.00 88.88 190 ILE A O 1
ATOM 1554 N N . ALA A 1 191 ? 21.559 4.097 -20.089 1.00 87.06 191 ALA A N 1
ATOM 1555 C CA . ALA A 1 191 ? 22.662 4.192 -19.136 1.00 87.06 191 ALA A CA 1
ATOM 1556 C C . ALA A 1 191 ? 24.002 3.761 -19.753 1.00 87.06 191 ALA A C 1
ATOM 1558 O O . ALA A 1 191 ? 25.051 4.282 -19.384 1.00 87.06 191 ALA A O 1
ATOM 1559 N N . ASN A 1 192 ? 23.974 2.830 -20.710 1.00 87.50 192 ASN A N 1
ATOM 1560 C CA . ASN A 1 192 ? 25.158 2.421 -21.458 1.00 87.50 192 ASN A CA 1
ATOM 1561 C C . ASN A 1 192 ? 25.603 3.525 -22.423 1.00 87.50 192 ASN A C 1
ATOM 1563 O O . ASN A 1 192 ? 24.779 4.241 -22.997 1.00 87.50 192 ASN A O 1
ATOM 1567 N N . LYS A 1 193 ? 26.917 3.629 -22.648 1.00 80.75 193 LYS A N 1
ATOM 1568 C CA . LYS A 1 193 ? 27.449 4.433 -23.750 1.00 80.75 193 LYS A CA 1
ATOM 1569 C C . LYS A 1 193 ? 27.085 3.741 -25.065 1.00 80.75 193 LYS A C 1
ATOM 1571 O O . LYS A 1 193 ? 27.468 2.597 -25.272 1.00 80.75 193 LYS A O 1
ATOM 1576 N N . ILE A 1 194 ? 26.339 4.444 -25.909 1.00 77.50 194 ILE A N 1
ATOM 1577 C CA . ILE A 1 194 ? 25.985 4.021 -27.269 1.00 77.50 194 ILE A CA 1
ATOM 1578 C C . ILE A 1 194 ? 26.716 4.905 -28.281 1.00 77.50 194 ILE A C 1
ATOM 1580 O O . ILE A 1 194 ? 26.904 6.103 -28.035 1.00 77.50 194 ILE A O 1
ATOM 1584 N N . SER A 1 195 ? 27.136 4.313 -29.394 1.00 67.56 195 SER A N 1
ATOM 1585 C CA . SER A 1 195 ? 27.918 4.971 -30.456 1.00 67.56 195 SER A CA 1
ATOM 1586 C C . SER A 1 195 ? 27.003 5.724 -31.428 1.00 67.56 195 SER A C 1
ATOM 1588 O O . SER A 1 195 ? 27.384 6.739 -32.016 1.00 67.56 195 SER A O 1
ATOM 1590 N N . GLU A 1 196 ? 25.765 5.247 -31.573 1.00 65.00 196 GLU A N 1
ATOM 1591 C CA . GLU A 1 196 ? 24.753 5.777 -32.474 1.00 65.00 196 GLU A CA 1
ATOM 1592 C C . GLU A 1 196 ? 24.429 7.237 -32.124 1.00 65.00 196 GLU A C 1
ATOM 1594 O O . GLU A 1 196 ? 24.153 7.609 -30.976 1.00 65.00 196 GLU A O 1
ATOM 1599 N N . LYS A 1 197 ? 24.423 8.106 -33.145 1.00 62.81 197 LYS A N 1
ATOM 1600 C CA . LYS A 1 197 ? 24.079 9.522 -32.970 1.00 62.81 197 LYS A CA 1
ATOM 1601 C C . LYS A 1 197 ? 22.684 9.611 -32.344 1.00 62.81 197 LYS A C 1
ATOM 1603 O O . LYS A 1 197 ? 21.697 9.278 -32.998 1.00 62.81 197 LYS A O 1
ATOM 1608 N N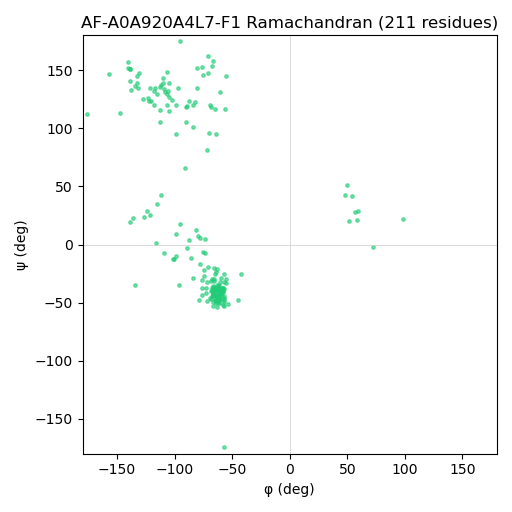 . LYS A 1 198 ? 22.586 10.170 -31.126 1.00 62.66 198 LYS A N 1
ATOM 1609 C CA . LYS A 1 198 ? 21.336 10.436 -30.365 1.00 62.66 198 LYS A CA 1
ATOM 1610 C C . LYS A 1 198 ? 20.183 11.007 -31.218 1.00 62.66 198 LYS A C 1
ATOM 1612 O O . LYS A 1 198 ? 19.011 10.845 -30.883 1.00 62.66 198 LYS A O 1
ATOM 1617 N N . ASN A 1 199 ? 20.508 11.670 -32.328 1.00 61.84 199 ASN A N 1
ATOM 1618 C CA . ASN A 1 199 ? 19.564 12.206 -33.306 1.00 61.84 199 ASN A CA 1
ATOM 1619 C C . ASN A 1 199 ? 18.749 11.144 -34.068 1.00 61.84 199 ASN A C 1
ATOM 1621 O O . ASN A 1 199 ? 17.602 11.432 -34.406 1.00 61.84 199 ASN A O 1
ATOM 1625 N N . TYR A 1 200 ? 19.279 9.941 -34.324 1.00 68.50 200 TYR A N 1
ATOM 1626 C CA . TYR A 1 200 ? 18.545 8.881 -35.029 1.00 68.50 200 TYR A CA 1
ATOM 1627 C C . TYR A 1 200 ? 17.361 8.384 -34.192 1.00 68.50 200 TYR A C 1
ATOM 1629 O O . TYR A 1 200 ? 16.213 8.472 -34.635 1.00 68.50 200 TYR A O 1
ATOM 1637 N N . PHE A 1 201 ? 17.625 8.000 -32.938 1.00 67.44 201 PHE A N 1
ATOM 1638 C CA . PHE A 1 201 ? 16.594 7.638 -31.964 1.00 67.44 201 PHE A CA 1
ATOM 1639 C C . PHE A 1 201 ? 15.550 8.742 -31.817 1.00 67.44 201 PHE A C 1
ATOM 1641 O O . PHE A 1 201 ? 14.364 8.489 -32.007 1.00 67.44 201 PHE A O 1
ATOM 1648 N N . LYS A 1 202 ? 15.970 9.992 -31.579 1.00 70.19 202 LYS A N 1
ATOM 1649 C CA . LYS A 1 202 ? 15.039 11.126 -31.451 1.00 70.19 202 LYS A CA 1
ATOM 1650 C C . LYS A 1 202 ? 14.153 11.309 -32.682 1.00 70.19 202 LYS A C 1
ATOM 1652 O O . LYS A 1 202 ? 12.950 11.514 -32.541 1.00 70.19 202 LYS A O 1
ATOM 1657 N N . LYS A 1 203 ? 14.716 11.232 -33.893 1.00 72.00 203 LYS A N 1
ATOM 1658 C CA . LYS A 1 203 ? 13.969 11.423 -35.149 1.00 72.00 203 LYS A CA 1
ATOM 1659 C C . LYS A 1 203 ? 12.950 10.307 -35.374 1.00 72.00 203 LYS A C 1
ATOM 1661 O O . LYS A 1 203 ? 11.826 10.591 -35.787 1.00 72.00 203 LYS A O 1
ATOM 1666 N N . HIS A 1 204 ? 13.329 9.060 -35.105 1.00 71.88 204 HIS A N 1
ATOM 1667 C CA . HIS A 1 204 ? 12.468 7.902 -35.337 1.00 71.88 204 HIS A CA 1
ATOM 1668 C C . HIS A 1 204 ? 11.379 7.772 -34.269 1.00 71.88 204 HIS A C 1
ATOM 1670 O O . HIS A 1 204 ? 10.205 7.623 -34.599 1.00 71.88 204 HIS A O 1
ATOM 1676 N N . LEU A 1 205 ? 11.739 7.962 -32.998 1.00 70.06 205 LEU A N 1
ATOM 1677 C CA . LEU A 1 205 ? 10.782 8.027 -31.897 1.00 70.06 205 LEU A CA 1
ATOM 1678 C C . LEU A 1 205 ? 9.797 9.187 -32.122 1.00 70.06 205 LEU A C 1
ATOM 1680 O O . LEU A 1 205 ? 8.593 8.974 -32.057 1.00 70.06 205 LEU A O 1
ATOM 1684 N N . LYS A 1 206 ? 10.246 10.380 -32.539 1.00 73.75 206 LYS A N 1
ATOM 1685 C CA . LYS A 1 206 ? 9.332 11.489 -32.884 1.00 73.75 206 LYS A CA 1
ATOM 1686 C C . LYS A 1 206 ? 8.329 11.121 -33.988 1.00 73.75 206 LYS A C 1
ATOM 1688 O O . LYS A 1 206 ? 7.179 11.550 -33.909 1.00 73.75 206 LYS A O 1
ATOM 1693 N N . LYS A 1 207 ? 8.733 10.331 -34.993 1.00 72.19 207 LYS A N 1
ATOM 1694 C CA . LYS A 1 207 ? 7.825 9.834 -36.045 1.00 72.19 207 LYS A CA 1
ATOM 1695 C C . LYS A 1 207 ? 6.778 8.862 -35.497 1.00 72.19 207 LYS A C 1
ATOM 1697 O O . LYS A 1 207 ? 5.608 9.007 -35.827 1.00 72.19 207 LYS A O 1
ATOM 1702 N N . ILE A 1 208 ? 7.189 7.920 -34.649 1.00 68.56 208 ILE A N 1
ATOM 1703 C CA . ILE A 1 208 ? 6.293 6.927 -34.032 1.00 68.56 208 ILE A CA 1
ATOM 1704 C C . ILE A 1 208 ? 5.322 7.605 -33.051 1.00 68.56 208 ILE A C 1
ATOM 1706 O O . ILE A 1 208 ? 4.139 7.283 -33.015 1.00 68.56 208 ILE A O 1
ATOM 1710 N N . PHE A 1 209 ? 5.801 8.584 -32.282 1.00 67.12 209 PHE A N 1
ATOM 1711 C CA . PHE A 1 209 ? 5.067 9.152 -31.149 1.00 67.12 209 PHE A CA 1
ATOM 1712 C C . PHE A 1 209 ? 4.333 10.462 -31.433 1.00 67.12 209 PHE A C 1
ATOM 1714 O O . PHE A 1 209 ? 3.592 10.936 -30.571 1.00 67.12 209 PHE A O 1
ATOM 1721 N N . LYS A 1 210 ? 4.571 11.096 -32.590 1.00 65.69 210 LYS A N 1
ATOM 1722 C CA . LYS A 1 210 ? 4.059 12.439 -32.937 1.00 65.69 210 LYS A CA 1
ATOM 1723 C C . LYS A 1 210 ? 4.339 13.514 -31.862 1.00 65.69 210 LYS A C 1
ATOM 1725 O O . LYS A 1 210 ? 3.689 14.554 -31.837 1.00 65.69 210 LYS A O 1
ATOM 1730 N N . LYS A 1 211 ? 5.313 13.287 -30.972 1.00 65.62 211 LYS A N 1
ATOM 1731 C CA . LYS A 1 211 ? 5.722 14.175 -29.869 1.00 65.62 211 LYS A CA 1
ATOM 1732 C C . LYS A 1 211 ? 7.242 14.169 -29.716 1.00 65.62 211 LYS A C 1
ATOM 1734 O O . LYS A 1 211 ? 7.918 13.248 -30.171 1.00 65.62 211 LYS A O 1
ATOM 1739 N N . LYS A 1 212 ? 7.787 15.229 -29.114 1.00 64.81 212 LYS A N 1
ATOM 1740 C CA . LYS A 1 212 ? 9.224 15.359 -28.840 1.00 64.81 212 LYS A CA 1
ATOM 1741 C C . LYS A 1 212 ? 9.547 14.606 -27.544 1.00 64.81 212 LYS A C 1
ATOM 1743 O O . LYS A 1 212 ? 8.940 14.901 -26.521 1.00 64.81 212 LYS A O 1
ATOM 1748 N N . ILE A 1 213 ? 10.470 13.652 -27.634 1.00 59.22 213 ILE A N 1
ATOM 1749 C CA . ILE A 1 213 ? 11.016 12.835 -26.538 1.00 59.22 213 ILE A CA 1
ATOM 1750 C C . ILE A 1 213 ? 12.531 13.031 -26.517 1.00 59.22 213 ILE A C 1
ATOM 1752 O O . ILE A 1 213 ? 13.112 13.216 -27.618 1.00 59.22 213 ILE A O 1
#

Foldseek 3Di:
DDDCQDDDADPVVVVVVVQLLLQLLQDDPDDPVCLQPDCDDDVCVVVSSHCNVSNPNDPPVSNVVSVVLSSCCRVPVLVVSLVVLCVQLVVCVVVVVNVSNVSSVVSSVSSVVVVVVQPPDPFQFFEWEWEWDQDQWIKIWIFTGGGNGTPDIDMDTHRDRCVVPVQVVCVVVVCVVLQDDPDDGPYYHYPDDDPDDPVVVQVVCCVSPVDGD